Protein AF-A0AA97B2L9-F1 (afdb_monomer_lite)

Structure (mmCIF, N/CA/C/O backbone):
data_AF-A0AA97B2L9-F1
#
_entry.id   AF-A0AA97B2L9-F1
#
loop_
_atom_site.group_PDB
_atom_site.id
_atom_site.type_symbol
_atom_site.label_atom_id
_atom_site.label_alt_id
_atom_site.label_comp_id
_atom_site.label_asym_id
_atom_site.label_entity_id
_atom_site.label_seq_id
_atom_site.pdbx_PDB_ins_code
_atom_site.Cartn_x
_atom_site.Cartn_y
_atom_site.Cartn_z
_atom_site.occupancy
_atom_site.B_iso_or_equiv
_atom_site.auth_seq_id
_atom_site.auth_comp_id
_atom_site.auth_asym_id
_atom_site.auth_atom_id
_atom_site.pdbx_PDB_model_num
ATOM 1 N N . MET A 1 1 ? 62.193 -13.314 8.964 1.00 48.28 1 MET A N 1
ATOM 2 C CA . MET A 1 1 ? 60.963 -13.706 8.238 1.00 48.28 1 MET A CA 1
ATOM 3 C C . MET A 1 1 ? 60.027 -14.458 9.187 1.00 48.28 1 MET A C 1
ATOM 5 O O . MET A 1 1 ? 60.093 -15.675 9.250 1.00 48.28 1 MET A O 1
ATOM 9 N N . ARG A 1 2 ? 59.244 -13.766 10.028 1.00 54.50 2 ARG A N 1
ATOM 10 C CA . ARG A 1 2 ? 58.323 -14.432 10.984 1.00 54.50 2 ARG A CA 1
ATOM 11 C C . ARG A 1 2 ? 57.171 -13.546 11.492 1.00 54.50 2 ARG A C 1
ATOM 13 O O . ARG A 1 2 ? 56.516 -13.906 12.455 1.00 54.50 2 ARG A O 1
ATOM 20 N N . ALA A 1 3 ? 56.926 -12.406 10.839 1.00 52.53 3 ALA A N 1
ATOM 21 C CA . ALA A 1 3 ? 55.867 -11.460 11.210 1.00 52.53 3 ALA A CA 1
ATOM 22 C C . ALA A 1 3 ? 54.680 -11.443 10.222 1.00 52.53 3 ALA A C 1
ATOM 24 O O . ALA A 1 3 ? 53.660 -10.838 10.512 1.00 52.53 3 ALA A O 1
ATOM 25 N N . TYR A 1 4 ? 54.782 -12.131 9.076 1.00 54.62 4 TYR A N 1
ATOM 26 C CA . TYR A 1 4 ? 53.768 -12.079 8.009 1.00 54.62 4 TYR A CA 1
ATOM 27 C C . TYR A 1 4 ? 52.618 -13.089 8.162 1.00 54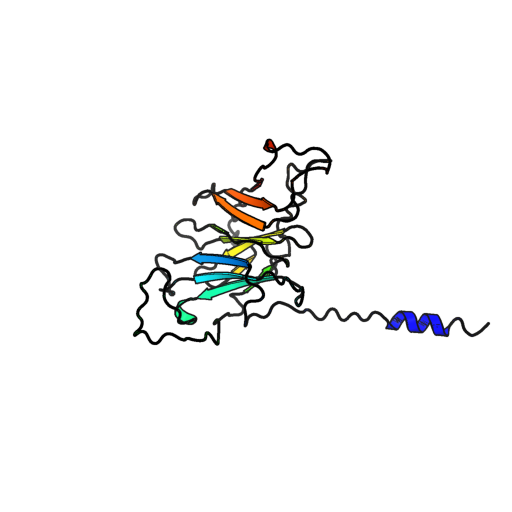.62 4 TYR A C 1
ATOM 29 O O . TYR A 1 4 ? 51.607 -12.976 7.479 1.00 54.62 4 TYR A O 1
ATOM 37 N N . LEU A 1 5 ? 52.747 -14.077 9.056 1.00 54.38 5 LEU A N 1
ATOM 38 C CA . LEU A 1 5 ? 51.714 -15.107 9.251 1.00 54.38 5 LEU A CA 1
ATOM 39 C C . LEU A 1 5 ? 50.636 -14.699 10.267 1.00 54.38 5 LEU A C 1
ATOM 41 O O . LEU A 1 5 ? 49.507 -15.167 10.171 1.00 54.38 5 LEU A O 1
ATOM 45 N N . LEU A 1 6 ? 50.943 -13.791 11.200 1.00 51.03 6 LEU A N 1
ATOM 46 C CA . LEU A 1 6 ? 49.982 -13.319 12.207 1.00 51.03 6 LEU A CA 1
ATOM 47 C C . LEU A 1 6 ? 48.991 -12.284 11.650 1.00 51.03 6 LEU A C 1
ATOM 49 O O . LEU A 1 6 ? 47.851 -12.231 12.100 1.00 51.03 6 LEU A O 1
ATOM 53 N N . THR A 1 7 ? 49.373 -11.516 10.629 1.00 56.00 7 THR A N 1
ATOM 54 C CA . THR A 1 7 ? 48.495 -10.529 9.976 1.00 56.00 7 THR A CA 1
ATOM 55 C C . THR A 1 7 ? 47.411 -11.158 9.100 1.00 56.00 7 THR A C 1
ATOM 57 O O . THR A 1 7 ? 46.350 -10.565 8.938 1.00 56.00 7 THR A O 1
ATOM 60 N N . SER A 1 8 ? 47.625 -12.372 8.583 1.00 55.53 8 SER A N 1
ATOM 61 C CA . SER A 1 8 ? 46.638 -13.047 7.722 1.00 55.53 8 SER A CA 1
ATOM 62 C C . SER A 1 8 ? 45.465 -13.647 8.512 1.00 55.53 8 SER A C 1
ATOM 64 O O . SER A 1 8 ? 44.358 -13.737 7.993 1.00 55.53 8 SER A O 1
ATOM 66 N N . ALA A 1 9 ? 45.670 -14.008 9.785 1.00 54.47 9 ALA A N 1
ATOM 67 C CA . ALA A 1 9 ? 44.616 -14.575 10.632 1.00 54.47 9 ALA A CA 1
ATOM 68 C C . ALA A 1 9 ? 43.645 -13.513 11.188 1.00 54.47 9 ALA A C 1
ATOM 70 O O . ALA A 1 9 ? 42.473 -13.805 11.404 1.00 54.47 9 ALA A O 1
ATOM 71 N N . LEU A 1 10 ? 44.101 -12.267 11.366 1.00 53.56 10 LEU A N 1
ATOM 72 C CA . LEU A 1 10 ? 43.266 -11.149 11.834 1.00 53.56 10 LEU A CA 1
ATOM 73 C C . LEU A 1 10 ? 42.310 -10.606 10.754 1.00 53.56 10 LEU A C 1
ATOM 75 O O . LEU A 1 10 ? 41.278 -10.035 11.095 1.00 53.56 10 LEU A O 1
ATOM 79 N N . LEU A 1 11 ? 42.598 -10.833 9.466 1.00 53.50 11 LEU A N 1
ATOM 80 C CA . LEU A 1 11 ? 41.711 -10.453 8.355 1.00 53.50 11 LEU A CA 1
ATOM 81 C C . LEU A 1 11 ? 40.513 -11.401 8.178 1.00 53.50 11 LEU A C 1
ATOM 83 O O . LEU A 1 11 ? 39.520 -11.015 7.573 1.00 53.50 11 LEU A O 1
ATOM 87 N N . LEU A 1 12 ? 40.568 -12.617 8.731 1.00 52.38 12 LEU A N 1
ATOM 88 C CA . LEU A 1 12 ? 39.469 -13.589 8.642 1.00 52.38 12 LEU A CA 1
ATOM 89 C C . LEU A 1 12 ? 38.396 -13.396 9.728 1.00 52.38 12 LEU A C 1
ATOM 91 O O . LEU A 1 12 ? 37.333 -14.002 9.644 1.00 52.38 12 LEU A O 1
ATOM 95 N N . VAL A 1 13 ? 38.651 -12.548 10.732 1.00 53.16 13 VAL A N 1
ATOM 96 C CA . VAL A 1 13 ? 37.725 -12.291 11.854 1.00 53.16 13 VAL A CA 1
ATOM 97 C C . VAL A 1 13 ? 37.019 -10.930 11.722 1.00 53.16 13 VAL A C 1
ATOM 99 O O . VAL A 1 13 ? 36.098 -10.641 12.478 1.00 53.16 13 VAL A O 1
ATOM 102 N N . SER A 1 14 ? 37.386 -10.086 10.746 1.00 50.59 14 SER A N 1
ATOM 103 C CA . SER A 1 14 ? 36.886 -8.700 10.686 1.00 50.59 14 SER A CA 1
ATOM 104 C C . SER A 1 14 ? 35.553 -8.489 9.958 1.00 50.59 14 SER A C 1
ATOM 106 O O . SER A 1 14 ? 35.100 -7.351 9.896 1.00 50.59 14 SER A O 1
ATOM 108 N N . CYS A 1 15 ? 34.902 -9.522 9.423 1.00 58.06 15 CYS A N 1
ATOM 109 C CA . CYS A 1 15 ? 33.620 -9.353 8.732 1.00 58.06 15 CYS A CA 1
ATOM 110 C C . CYS A 1 15 ? 32.633 -10.460 9.094 1.00 58.06 15 CYS A C 1
ATOM 112 O O . CYS A 1 15 ? 32.073 -11.108 8.218 1.00 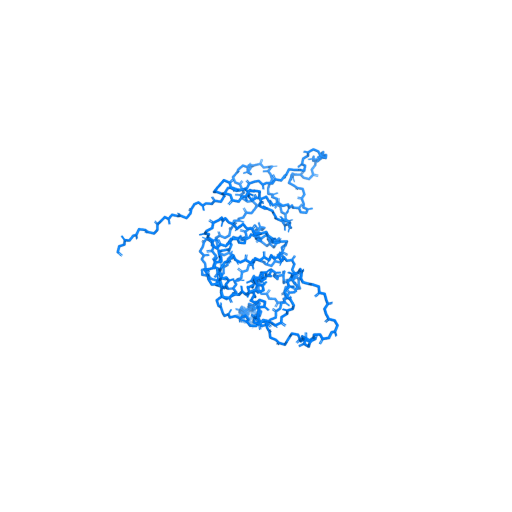58.06 15 CYS A O 1
ATOM 114 N N . ASN A 1 16 ? 32.365 -10.655 10.386 1.00 46.28 16 ASN A N 1
ATOM 115 C CA . ASN A 1 16 ? 31.036 -11.132 10.756 1.00 46.28 16 ASN A CA 1
ATOM 116 C C . ASN A 1 16 ? 30.130 -9.899 10.858 1.00 46.28 16 ASN A C 1
ATOM 118 O O . ASN A 1 16 ? 29.787 -9.446 11.949 1.00 46.28 16 ASN A O 1
ATOM 122 N N . VAL A 1 17 ? 29.831 -9.289 9.702 1.00 53.75 17 VAL A N 1
ATOM 123 C CA . VAL A 1 17 ? 28.704 -8.361 9.591 1.00 53.75 17 VAL A CA 1
ATOM 124 C C . VAL A 1 17 ? 27.488 -9.251 9.768 1.00 53.75 17 VAL A C 1
ATOM 126 O O . VAL A 1 17 ? 27.003 -9.841 8.808 1.00 53.75 17 VAL A O 1
ATOM 129 N N . GLY A 1 18 ? 27.093 -9.460 11.023 1.00 51.72 18 GLY A N 1
ATOM 130 C CA . GLY A 1 18 ? 25.876 -10.176 11.345 1.00 51.72 18 GLY A CA 1
ATOM 131 C C . GLY A 1 18 ? 24.745 -9.460 10.628 1.00 51.72 18 GLY A C 1
ATOM 132 O O . GLY A 1 18 ? 24.365 -8.357 11.010 1.00 51.72 18 GLY A O 1
ATOM 133 N N . THR A 1 19 ? 24.256 -10.065 9.552 1.00 60.28 19 THR A N 1
ATOM 134 C CA . THR A 1 19 ? 23.047 -9.663 8.839 1.00 60.28 19 THR A CA 1
ATOM 135 C C . THR A 1 19 ? 21.851 -10.064 9.696 1.00 60.28 19 THR A C 1
ATOM 137 O O . THR A 1 19 ? 21.060 -10.927 9.314 1.00 60.28 19 THR A O 1
ATOM 140 N N . GLU A 1 20 ? 21.776 -9.542 10.921 1.00 74.75 20 GLU A N 1
ATOM 141 C CA . GLU A 1 20 ? 20.581 -9.692 11.734 1.00 74.75 20 GLU A CA 1
ATOM 142 C C . GLU A 1 20 ? 19.484 -8.908 11.023 1.00 74.75 20 GLU A C 1
ATOM 144 O O . GLU A 1 20 ? 19.577 -7.688 10.883 1.00 74.75 20 GLU A O 1
ATOM 149 N N . SER A 1 21 ? 18.500 -9.630 10.485 1.00 81.44 21 SER A N 1
ATOM 150 C CA . SER A 1 21 ? 17.426 -8.988 9.742 1.00 81.44 21 SER A CA 1
ATOM 151 C C . SER A 1 21 ? 16.662 -8.052 10.667 1.00 81.44 21 SER A C 1
ATOM 153 O O . SER A 1 21 ? 16.216 -8.441 11.749 1.00 81.44 21 SER A O 1
ATOM 155 N N . LYS A 1 22 ? 16.491 -6.815 10.216 1.00 87.56 22 LYS A N 1
ATOM 156 C CA . LYS A 1 22 ? 15.801 -5.746 10.918 1.00 87.56 22 LYS A CA 1
ATOM 157 C C . LYS A 1 22 ? 14.573 -5.318 10.109 1.00 87.56 22 LYS A C 1
ATOM 159 O O . LYS A 1 22 ? 14.587 -4.250 9.491 1.00 87.56 22 LYS A O 1
ATOM 164 N N . PRO A 1 23 ? 13.503 -6.135 10.076 1.00 86.88 23 PRO A N 1
ATOM 165 C CA . PRO A 1 23 ? 12.277 -5.768 9.381 1.00 86.88 23 PRO A CA 1
ATOM 166 C C . PRO A 1 23 ? 11.602 -4.569 10.068 1.00 86.88 23 PRO A C 1
ATOM 168 O O . PRO A 1 23 ? 11.761 -4.381 11.281 1.00 86.88 23 PRO A O 1
ATOM 171 N N . PRO A 1 24 ? 10.819 -3.767 9.329 1.00 87.06 24 PRO A N 1
ATOM 172 C CA . PRO A 1 24 ? 9.983 -2.736 9.927 1.00 87.06 24 PRO A CA 1
ATOM 173 C C . PRO A 1 24 ? 9.070 -3.295 11.027 1.00 87.06 24 PRO A C 1
ATOM 175 O O . PRO A 1 24 ? 8.557 -4.411 10.914 1.00 87.06 24 PRO A O 1
ATOM 178 N N . PRO A 1 25 ? 8.838 -2.529 12.104 1.00 85.75 25 PRO A N 1
ATOM 179 C CA . PRO A 1 25 ? 8.002 -2.965 13.205 1.00 85.75 25 PRO A CA 1
ATOM 180 C C . PRO A 1 25 ? 6.539 -2.979 12.765 1.00 85.75 25 PRO A C 1
ATOM 182 O O . PRO A 1 25 ? 6.050 -2.015 12.184 1.00 85.75 25 PRO A O 1
ATOM 185 N N . SER A 1 26 ? 5.804 -4.029 13.124 1.00 79.62 26 SER A N 1
ATOM 186 C CA . SER A 1 26 ? 4.358 -4.102 12.888 1.00 79.62 26 SER A CA 1
ATOM 187 C C . SER A 1 26 ? 3.539 -3.304 13.907 1.00 79.62 26 SER A C 1
ATOM 189 O O . SER A 1 26 ? 2.325 -3.290 13.825 1.00 79.62 26 SER A O 1
ATOM 191 N N . THR A 1 27 ? 4.159 -2.653 14.894 1.00 82.25 27 THR A N 1
ATOM 192 C CA . THR A 1 27 ? 3.454 -1.954 15.985 1.00 82.25 27 THR A CA 1
ATOM 193 C C . THR A 1 27 ? 3.350 -0.444 15.792 1.00 82.25 27 THR A C 1
ATOM 195 O O . THR A 1 27 ? 2.646 0.218 16.550 1.00 82.25 27 THR A O 1
ATOM 198 N N . ARG A 1 28 ? 4.051 0.122 14.803 1.00 86.00 28 ARG A N 1
ATOM 199 C CA . ARG A 1 28 ? 4.069 1.565 14.531 1.00 86.00 28 ARG A CA 1
ATOM 200 C C . ARG A 1 28 ? 4.298 1.852 13.055 1.00 86.00 28 ARG A C 1
ATOM 202 O O . ARG A 1 28 ? 4.926 1.066 12.356 1.00 86.00 28 ARG A O 1
ATOM 209 N N . LEU A 1 29 ? 3.859 3.026 12.617 1.00 88.94 29 LEU A N 1
ATOM 210 C CA . LEU A 1 29 ? 4.127 3.538 11.275 1.00 88.94 29 LEU A CA 1
ATOM 211 C C . LEU A 1 29 ? 5.496 4.224 11.253 1.00 88.94 29 LEU A C 1
ATOM 213 O O . LEU A 1 29 ? 5.807 5.024 12.137 1.00 88.94 29 LEU A O 1
ATOM 217 N N . VAL A 1 30 ? 6.322 3.913 10.255 1.00 89.81 30 VAL A N 1
ATOM 218 C CA . VAL A 1 30 ? 7.695 4.426 10.145 1.00 89.81 30 VAL A CA 1
ATOM 219 C C . VAL A 1 30 ? 7.807 5.272 8.881 1.00 89.81 30 VAL A C 1
ATOM 221 O O . VAL A 1 30 ? 7.950 4.740 7.783 1.00 89.81 30 VAL A O 1
ATOM 224 N N . TYR A 1 31 ? 7.755 6.597 9.039 1.00 93.00 31 TYR A N 1
ATOM 225 C CA . TYR A 1 31 ? 7.738 7.559 7.926 1.00 93.00 31 TYR A CA 1
ATOM 226 C C . TYR A 1 31 ? 6.639 7.237 6.894 1.00 93.00 31 TYR A C 1
ATOM 228 O O . TYR A 1 31 ? 6.961 6.836 5.773 1.00 93.00 31 TYR A O 1
ATOM 236 N N . PRO A 1 32 ? 5.348 7.357 7.261 1.00 94.31 32 PRO A N 1
ATOM 237 C CA . PRO A 1 32 ? 4.255 7.100 6.328 1.00 94.31 32 PRO A CA 1
ATOM 238 C C . PRO A 1 32 ? 4.350 8.042 5.120 1.00 94.31 32 PRO A C 1
ATOM 240 O O . PRO A 1 32 ? 4.493 9.253 5.291 1.00 94.31 32 PRO A O 1
ATOM 243 N N . SER A 1 33 ? 4.291 7.487 3.911 1.00 94.94 33 SER A N 1
ATOM 244 C CA . SER A 1 33 ? 4.441 8.233 2.651 1.00 94.94 33 SER A CA 1
ATOM 245 C C . SER A 1 33 ? 3.310 7.995 1.655 1.00 94.94 33 SER A C 1
ATOM 247 O O . SER A 1 33 ? 2.984 8.897 0.889 1.00 94.94 33 SER A O 1
ATOM 249 N N . GLY A 1 34 ? 2.682 6.819 1.692 1.00 95.88 34 GLY A N 1
ATOM 250 C CA . GLY A 1 34 ? 1.533 6.481 0.856 1.00 95.88 34 GLY A CA 1
ATOM 251 C C . GLY A 1 34 ? 0.338 6.086 1.711 1.00 95.88 34 GLY A C 1
ATOM 252 O O . GLY A 1 34 ? 0.488 5.343 2.681 1.00 95.88 34 GLY A O 1
ATOM 253 N N . LEU A 1 35 ? -0.845 6.575 1.351 1.00 96.31 35 LEU A N 1
ATOM 254 C CA . LEU A 1 35 ? -2.099 6.296 2.045 1.00 96.31 35 LEU A CA 1
ATOM 255 C C . LEU A 1 35 ? -3.167 5.910 1.026 1.00 96.31 35 LEU A C 1
ATOM 257 O O . LEU A 1 35 ? -3.308 6.578 0.004 1.00 96.31 35 LEU A O 1
ATOM 261 N N . ALA A 1 36 ? -3.950 4.879 1.325 1.00 95.88 36 ALA A N 1
ATOM 262 C CA . ALA A 1 36 ? -5.156 4.562 0.573 1.00 95.88 36 ALA A CA 1
ATOM 263 C C . ALA A 1 36 ? -6.290 4.183 1.521 1.00 95.88 36 ALA A C 1
ATOM 265 O O . ALA A 1 36 ? -6.099 3.413 2.460 1.00 95.88 36 ALA A O 1
ATOM 266 N N . PHE A 1 37 ? -7.477 4.718 1.257 1.00 94.25 37 PHE A N 1
ATOM 267 C CA . PHE A 1 37 ? -8.682 4.426 2.019 1.00 94.25 37 PHE A CA 1
ATOM 268 C C . PHE A 1 37 ? -9.615 3.531 1.205 1.00 94.25 37 PHE A C 1
ATOM 270 O O . PHE A 1 37 ? -9.833 3.775 0.016 1.00 94.25 37 PHE A O 1
ATOM 277 N N . TRP A 1 38 ? -10.189 2.521 1.852 1.00 92.88 38 TRP A N 1
ATOM 278 C CA . TRP A 1 38 ? -11.197 1.658 1.251 1.00 92.88 38 TRP A CA 1
ATOM 279 C C . TRP A 1 38 ? -12.307 1.353 2.239 1.00 92.88 38 TRP A C 1
ATOM 281 O O . TRP A 1 38 ? -12.056 0.901 3.352 1.00 92.88 38 TRP A O 1
ATOM 291 N N . ARG A 1 39 ? -13.551 1.542 1.809 1.00 90.94 39 ARG A N 1
ATOM 292 C CA . ARG A 1 39 ? -14.729 1.125 2.562 1.00 90.94 39 ARG A CA 1
ATOM 293 C C . ARG A 1 39 ? -15.524 0.153 1.696 1.00 90.94 39 ARG A C 1
ATOM 295 O O . ARG A 1 39 ? -16.074 0.599 0.687 1.00 90.94 39 ARG A O 1
ATOM 302 N N . PRO A 1 40 ? -15.567 -1.148 2.030 1.00 86.62 40 PRO A N 1
ATOM 303 C CA . PRO A 1 40 ? -16.431 -2.071 1.310 1.00 86.62 40 PRO A CA 1
ATOM 304 C C . PRO A 1 40 ? -17.903 -1.709 1.543 1.00 86.62 40 PRO A C 1
ATOM 306 O O . PRO A 1 40 ? -18.271 -1.237 2.616 1.00 86.62 40 PRO A O 1
ATOM 309 N N . GLU A 1 41 ? -18.756 -1.956 0.547 1.00 82.31 41 GLU A N 1
ATOM 310 C CA . GLU A 1 41 ? -20.210 -1.744 0.672 1.00 82.31 41 GLU A CA 1
ATOM 311 C C . GLU A 1 41 ? -20.843 -2.663 1.729 1.00 82.31 41 GLU A C 1
ATOM 313 O O . GLU A 1 41 ? -21.833 -2.305 2.362 1.00 82.31 41 GLU A O 1
ATOM 318 N N . ALA A 1 42 ? -20.256 -3.845 1.927 1.00 78.69 42 ALA A N 1
ATOM 319 C CA . ALA A 1 42 ? -20.619 -4.796 2.963 1.00 78.69 42 ALA A CA 1
ATOM 320 C C . ALA A 1 42 ? -19.346 -5.429 3.534 1.00 78.69 42 ALA A C 1
ATOM 322 O O . ALA A 1 42 ? -18.477 -5.871 2.784 1.00 78.69 42 ALA A O 1
ATOM 323 N N . GLY A 1 43 ? -19.235 -5.484 4.857 1.00 78.25 43 GLY A N 1
ATOM 324 C CA . GLY A 1 43 ? -18.059 -6.016 5.534 1.00 78.25 43 GLY A CA 1
ATOM 325 C C . GLY A 1 43 ? -18.127 -5.806 7.045 1.00 78.25 43 GLY A C 1
ATOM 326 O O . GLY A 1 43 ? -19.072 -5.185 7.533 1.00 78.25 43 GLY A O 1
ATOM 327 N N . PRO A 1 44 ? -17.152 -6.351 7.790 1.00 82.44 44 PRO A N 1
ATOM 328 C CA . PRO A 1 44 ? -17.128 -6.239 9.244 1.00 82.44 44 PRO A CA 1
ATOM 329 C C . PRO A 1 44 ? -16.724 -4.839 9.731 1.00 82.44 44 PRO A C 1
ATOM 331 O O . PRO A 1 44 ? -17.165 -4.449 10.805 1.00 82.44 44 PRO A O 1
ATOM 334 N N . SER A 1 45 ? -15.931 -4.092 8.952 1.00 88.44 45 SER A N 1
ATOM 335 C CA . SER A 1 45 ? -15.527 -2.721 9.285 1.00 88.44 45 SER A CA 1
ATOM 336 C C . SER A 1 45 ? -16.534 -1.697 8.761 1.00 88.44 45 SER A C 1
ATOM 338 O O . SER A 1 45 ? -16.817 -1.633 7.561 1.00 88.44 45 SER A O 1
ATOM 340 N N . THR A 1 46 ? -17.052 -0.873 9.665 1.00 86.94 46 THR A N 1
ATOM 341 C CA . THR A 1 46 ? -18.020 0.198 9.405 1.00 86.94 46 THR A CA 1
ATOM 342 C C . THR A 1 46 ? -17.338 1.513 9.024 1.00 86.94 46 THR A C 1
ATOM 344 O O . THR A 1 46 ? -17.796 2.209 8.111 1.00 86.94 46 THR A O 1
ATOM 347 N N . ASN A 1 47 ? -16.193 1.831 9.630 1.00 88.75 47 ASN A N 1
ATOM 348 C CA . ASN A 1 47 ? -15.416 3.026 9.299 1.00 88.75 47 ASN A CA 1
ATOM 349 C C . ASN A 1 47 ? -14.515 2.821 8.078 1.00 88.75 47 ASN A C 1
ATOM 351 O O . ASN A 1 47 ? -14.160 3.808 7.419 1.00 88.75 47 ASN A O 1
ATOM 355 N N . GLY A 1 48 ? -14.255 1.565 7.709 1.00 92.12 48 GLY A N 1
ATOM 356 C CA . GLY A 1 48 ? -13.431 1.158 6.579 1.00 92.12 48 GLY A CA 1
ATOM 357 C C . GLY A 1 48 ? -11.981 0.897 6.980 1.00 92.12 48 GLY A C 1
ATOM 358 O O . GLY A 1 48 ? -11.603 0.932 8.150 1.00 92.12 48 GLY A O 1
ATOM 359 N N . TYR A 1 49 ? -11.156 0.661 5.969 1.00 94.44 49 TYR A N 1
ATOM 360 C CA . TYR A 1 49 ? -9.757 0.302 6.117 1.00 94.44 49 TYR A CA 1
ATOM 361 C C . TYR A 1 49 ? -8.846 1.418 5.619 1.00 94.44 49 TYR A C 1
ATOM 363 O O . TYR A 1 49 ? -9.128 2.082 4.615 1.00 94.44 49 TYR A O 1
ATOM 371 N N . LEU A 1 50 ? -7.723 1.593 6.310 1.00 94.88 50 LEU A N 1
ATOM 372 C CA . LEU A 1 50 ? -6.637 2.469 5.892 1.00 94.88 50 LEU A CA 1
ATOM 373 C C . LEU A 1 50 ? -5.389 1.636 5.616 1.00 94.88 50 LEU A C 1
ATOM 375 O O . LEU A 1 50 ? -4.896 0.917 6.484 1.00 94.88 50 LEU A O 1
ATOM 379 N N . TYR A 1 51 ? -4.858 1.774 4.409 1.00 97.00 51 TYR A N 1
ATOM 380 C CA . TYR A 1 51 ? -3.593 1.182 4.006 1.00 97.00 51 TYR A CA 1
ATOM 381 C C . TYR A 1 51 ? -2.502 2.236 4.054 1.00 97.00 51 TYR A C 1
ATOM 383 O O . TYR A 1 51 ? -2.675 3.336 3.525 1.00 97.00 51 TYR A O 1
ATOM 391 N N . VAL A 1 52 ? -1.379 1.901 4.680 1.00 96.88 52 VAL A N 1
ATOM 392 C CA . VAL A 1 52 ? -0.275 2.838 4.895 1.00 96.88 52 VAL A CA 1
ATOM 393 C C . VAL A 1 52 ? 1.025 2.232 4.395 1.00 96.88 52 VAL A C 1
ATOM 395 O O . VAL A 1 52 ? 1.461 1.199 4.901 1.00 96.88 52 VAL A O 1
ATOM 398 N N . ALA A 1 53 ? 1.664 2.896 3.435 1.00 97.25 53 ALA A N 1
ATOM 399 C CA . ALA A 1 53 ? 3.034 2.618 3.029 1.00 97.25 53 ALA A CA 1
ATOM 400 C C . ALA A 1 53 ? 4.005 3.421 3.900 1.00 97.25 53 ALA A C 1
ATOM 402 O O . ALA A 1 53 ? 3.863 4.633 4.063 1.00 97.25 53 ALA A O 1
ATOM 403 N N . SER A 1 54 ? 4.998 2.732 4.446 1.00 95.25 54 SER A N 1
ATOM 404 C CA . SER A 1 54 ? 6.083 3.281 5.253 1.00 95.25 54 SER A CA 1
ATOM 405 C C . SER A 1 54 ? 7.355 3.361 4.419 1.00 95.25 54 SER A C 1
ATOM 407 O O . SER A 1 54 ? 7.823 2.353 3.882 1.00 95.25 54 SER A O 1
ATOM 409 N N . ALA A 1 55 ? 7.937 4.556 4.335 1.00 92.50 55 ALA A N 1
ATOM 410 C CA . ALA A 1 55 ? 9.084 4.817 3.480 1.00 92.50 55 ALA A CA 1
ATOM 411 C C . ALA A 1 55 ? 10.401 4.268 4.031 1.00 92.50 55 ALA A C 1
ATOM 413 O O . ALA A 1 55 ? 11.306 4.048 3.238 1.00 92.50 55 ALA A O 1
ATOM 414 N N . ASN A 1 56 ? 10.562 4.086 5.349 1.00 93.06 56 ASN A N 1
ATOM 415 C CA . ASN A 1 56 ? 11.872 3.745 5.935 1.00 93.06 56 ASN A CA 1
ATOM 416 C C . ASN A 1 56 ? 12.992 4.703 5.443 1.00 93.06 56 ASN A C 1
ATOM 418 O O . ASN A 1 56 ? 14.045 4.284 4.961 1.00 93.06 56 ASN A O 1
ATOM 422 N N . PHE A 1 57 ? 12.722 6.017 5.481 1.00 88.38 57 PHE A N 1
ATOM 423 C CA . PHE A 1 57 ? 13.587 7.043 4.879 1.00 88.38 57 PHE A CA 1
ATOM 424 C C . PHE A 1 57 ? 14.972 7.137 5.538 1.00 88.38 57 PHE A C 1
ATOM 426 O O . PHE A 1 57 ? 15.963 7.417 4.870 1.00 88.38 57 PHE A O 1
ATOM 433 N N . ASP A 1 58 ? 15.050 6.880 6.840 1.00 89.00 58 ASP A N 1
ATOM 434 C CA . ASP A 1 58 ? 16.293 6.875 7.612 1.00 89.00 58 ASP A CA 1
ATOM 435 C C . ASP A 1 58 ? 17.101 5.574 7.459 1.00 89.00 58 ASP A C 1
ATOM 437 O O . ASP A 1 58 ? 18.182 5.459 8.037 1.00 89.00 58 ASP A O 1
ATOM 441 N N . LYS A 1 59 ? 16.587 4.597 6.690 1.00 88.00 59 LYS A N 1
ATOM 442 C CA . LYS A 1 59 ? 17.147 3.246 6.539 1.00 88.00 59 LYS A CA 1
ATOM 443 C C . LYS A 1 59 ? 17.458 2.582 7.884 1.00 88.00 59 LYS A C 1
ATOM 445 O O . LYS A 1 59 ? 18.385 1.778 7.992 1.00 88.00 59 LYS A O 1
ATOM 450 N N . CYS A 1 60 ? 16.677 2.889 8.921 1.00 89.19 60 CYS A N 1
ATOM 451 C CA . CYS A 1 60 ? 16.808 2.192 10.193 1.00 89.19 60 CYS A CA 1
ATOM 452 C C . CYS A 1 60 ? 16.426 0.714 10.070 1.00 89.19 60 CYS A C 1
ATOM 454 O O . CYS A 1 60 ? 16.866 -0.061 10.915 1.00 89.19 60 CYS A O 1
ATOM 456 N N . TYR A 1 61 ? 15.631 0.329 9.072 1.00 91.38 61 TYR A N 1
ATOM 457 C CA . TYR A 1 61 ? 15.204 -1.047 8.801 1.00 91.38 61 TYR A CA 1
ATOM 458 C C . TYR A 1 61 ? 15.704 -1.531 7.436 1.00 91.38 61 TYR A C 1
ATOM 460 O O . TYR A 1 61 ? 16.122 -0.732 6.596 1.00 91.38 61 TYR A O 1
ATOM 468 N N . ASP A 1 62 ? 15.608 -2.835 7.191 1.00 91.12 62 ASP A N 1
ATOM 469 C CA . ASP A 1 62 ? 16.054 -3.460 5.937 1.00 91.12 62 ASP A CA 1
ATOM 470 C C . ASP A 1 62 ? 15.144 -3.138 4.737 1.00 91.12 62 ASP A C 1
ATOM 472 O O . ASP A 1 62 ? 15.533 -3.311 3.581 1.00 91.12 62 ASP A O 1
ATOM 476 N N . SER A 1 63 ? 13.906 -2.723 5.000 1.00 92.88 63 SER A N 1
ATOM 477 C CA . SER A 1 63 ? 12.844 -2.576 4.003 1.00 92.88 63 SER A CA 1
ATOM 478 C C . SER A 1 63 ? 11.848 -1.488 4.403 1.00 92.88 63 SER A C 1
ATOM 480 O O . SER A 1 63 ? 11.850 -1.010 5.536 1.00 92.88 63 SER A O 1
ATOM 482 N N . GLY A 1 64 ? 11.010 -1.061 3.461 1.00 94.75 64 GLY A N 1
ATOM 483 C CA . GLY A 1 64 ? 9.757 -0.377 3.770 1.00 94.75 64 GLY A CA 1
ATOM 484 C C . GLY A 1 64 ? 8.661 -1.393 4.102 1.00 94.75 64 GLY A C 1
ATOM 485 O O . GLY A 1 64 ? 8.868 -2.609 4.038 1.00 94.75 64 GLY A O 1
ATOM 486 N N . SER A 1 65 ? 7.465 -0.913 4.422 1.00 95.44 65 SER A N 1
ATOM 487 C CA . SER A 1 65 ? 6.321 -1.796 4.668 1.00 95.44 65 SER A CA 1
ATOM 488 C C . SER A 1 65 ? 5.014 -1.213 4.162 1.00 95.44 65 SER A C 1
ATOM 490 O O . SER A 1 65 ? 4.886 -0.002 3.995 1.00 95.44 65 SER A O 1
ATOM 492 N N . VAL A 1 66 ? 4.036 -2.085 3.935 1.00 96.50 66 VAL A N 1
ATOM 493 C CA . VAL A 1 66 ? 2.630 -1.705 3.807 1.00 96.50 66 VAL A CA 1
ATOM 494 C C . VAL A 1 66 ? 1.853 -2.388 4.915 1.00 96.50 66 VAL A C 1
ATOM 496 O O . VAL A 1 66 ? 2.003 -3.595 5.127 1.00 96.50 66 VAL A O 1
ATOM 499 N N . VAL A 1 67 ? 1.034 -1.609 5.614 1.00 96.12 67 VAL A N 1
ATOM 500 C CA . VAL A 1 67 ? 0.155 -2.101 6.674 1.00 96.12 67 VAL A CA 1
ATOM 501 C C . VAL A 1 67 ? -1.301 -1.802 6.372 1.00 96.12 67 VAL A C 1
ATOM 503 O O . VAL A 1 67 ? -1.610 -0.763 5.791 1.00 96.12 67 VAL A O 1
ATOM 506 N N . ALA A 1 68 ? -2.181 -2.710 6.780 1.00 95.75 68 ALA A N 1
ATOM 507 C CA . ALA A 1 68 ? -3.627 -2.536 6.748 1.00 95.75 68 ALA A CA 1
ATOM 508 C C . ALA A 1 68 ? -4.154 -2.287 8.164 1.00 95.75 68 ALA A C 1
ATOM 510 O O . ALA A 1 68 ? -3.817 -3.023 9.094 1.00 95.75 68 ALA A O 1
ATOM 511 N N . LEU A 1 69 ? -4.981 -1.259 8.311 1.00 94.25 69 LEU A N 1
ATOM 512 C CA . LEU A 1 69 ? -5.603 -0.850 9.565 1.00 94.25 69 LEU A CA 1
ATOM 513 C C . LEU A 1 69 ? -7.119 -0.916 9.416 1.00 94.25 69 LEU A C 1
ATOM 515 O O . LEU A 1 69 ? -7.656 -0.381 8.449 1.00 94.25 69 LEU A O 1
ATOM 519 N N . ASP A 1 70 ? -7.799 -1.520 10.386 1.00 93.38 70 ASP A N 1
ATOM 520 C CA . ASP A 1 70 ? -9.250 -1.402 10.532 1.00 93.38 70 ASP A CA 1
ATOM 521 C C . ASP A 1 70 ? -9.556 -0.191 11.415 1.00 93.38 70 ASP A C 1
ATOM 523 O O . ASP A 1 70 ? -9.180 -0.156 12.588 1.00 93.38 70 ASP A O 1
ATOM 527 N N . LEU A 1 71 ? -10.220 0.817 10.853 1.00 91.31 71 LEU A N 1
ATOM 528 C CA . LEU A 1 71 ? -10.482 2.072 11.554 1.00 91.31 71 LEU A CA 1
ATOM 529 C C . LEU A 1 71 ? -11.473 1.909 12.714 1.00 91.31 71 LEU A C 1
ATOM 531 O O . LEU A 1 71 ? -11.428 2.711 13.649 1.00 91.31 71 LEU A O 1
ATOM 535 N N . ASP A 1 72 ? -12.299 0.857 12.706 1.00 89.44 72 ASP A N 1
ATOM 536 C CA . ASP A 1 72 ? -13.146 0.500 13.850 1.00 89.44 72 ASP A CA 1
ATOM 537 C C . ASP A 1 72 ? -12.292 0.014 15.023 1.00 89.44 72 ASP A C 1
ATOM 539 O O . ASP A 1 72 ? -12.495 0.431 16.162 1.00 89.44 72 ASP A O 1
ATOM 543 N N . ALA A 1 73 ? -11.290 -0.824 14.743 1.00 89.62 73 ALA A N 1
ATOM 544 C CA . ALA A 1 73 ? -10.389 -1.367 15.756 1.00 89.62 73 ALA A CA 1
ATOM 545 C C . ALA A 1 73 ? -9.426 -0.312 16.324 1.00 89.62 73 ALA A C 1
ATOM 547 O O . ALA A 1 73 ? -9.043 -0.395 17.491 1.00 89.62 73 ALA A O 1
ATOM 548 N N . VAL A 1 74 ? -9.044 0.685 15.518 1.00 88.94 74 VAL A N 1
ATOM 549 C CA . VAL A 1 74 ? -8.258 1.840 15.988 1.00 88.94 74 VAL A CA 1
ATOM 550 C C . VAL A 1 74 ? -9.122 2.781 16.846 1.00 88.94 74 VAL A C 1
ATOM 552 O O . VAL A 1 74 ? -8.594 3.482 17.708 1.00 88.94 74 VAL A O 1
ATOM 555 N N . GLY A 1 75 ? -10.446 2.781 16.653 1.00 85.69 75 GLY A N 1
ATOM 556 C CA . GLY A 1 75 ? -11.381 3.608 17.419 1.00 85.69 75 GLY A CA 1
ATOM 557 C C . GLY A 1 75 ? -11.338 5.086 17.034 1.00 85.69 75 GLY A C 1
ATOM 558 O O . GLY A 1 75 ? -11.545 5.951 17.883 1.00 85.69 75 GLY A O 1
ATOM 559 N N . VAL A 1 76 ? -11.024 5.388 15.770 1.00 82.50 76 VAL A N 1
ATOM 560 C CA . VAL A 1 76 ? -10.998 6.763 15.248 1.00 82.50 76 VAL A CA 1
ATOM 561 C C . VAL A 1 76 ? -12.333 7.152 14.629 1.00 82.50 76 VAL A C 1
ATOM 563 O O . VAL A 1 76 ? -13.125 6.303 14.223 1.00 82.50 76 VAL A O 1
ATOM 566 N N . ARG A 1 77 ? -12.555 8.466 14.513 1.00 82.25 77 ARG A N 1
ATOM 567 C CA . ARG A 1 77 ? -13.714 9.024 13.813 1.00 82.25 77 ARG A CA 1
ATOM 568 C C . ARG A 1 77 ? -13.772 8.485 12.371 1.00 82.25 77 ARG A C 1
ATOM 570 O O . ARG A 1 77 ? -12.749 8.531 11.679 1.00 82.25 77 ARG A O 1
ATOM 577 N N . PRO A 1 78 ? -14.946 8.054 11.880 1.00 80.75 78 PRO A N 1
ATOM 578 C CA . PRO A 1 78 ? -15.111 7.716 10.475 1.00 80.75 78 PRO A CA 1
ATOM 579 C C . PRO A 1 78 ? -14.743 8.888 9.554 1.00 80.75 78 PRO A C 1
ATOM 581 O O . PRO A 1 78 ? -15.087 10.046 9.797 1.00 80.75 78 PRO A O 1
ATOM 584 N N . PHE A 1 79 ? -14.079 8.596 8.434 1.00 78.94 79 PHE A N 1
ATOM 585 C CA . PHE A 1 79 ? -13.805 9.622 7.429 1.00 78.94 79 PHE A CA 1
ATOM 586 C C . PHE A 1 79 ? -15.104 10.210 6.865 1.00 78.94 79 PHE A C 1
ATOM 588 O O . PHE A 1 79 ? -15.989 9.465 6.430 1.00 78.94 79 PHE A O 1
ATOM 595 N N . GLY A 1 80 ? -15.169 11.544 6.827 1.00 76.94 80 GLY A N 1
ATOM 596 C CA . GLY A 1 80 ? -16.271 12.310 6.240 1.00 76.94 80 GLY A CA 1
ATOM 597 C C . GLY A 1 80 ? -17.417 12.644 7.195 1.00 76.94 80 GLY A C 1
ATOM 598 O O . GLY A 1 80 ? -18.358 13.303 6.767 1.00 76.94 80 GLY A O 1
ATOM 599 N N . THR A 1 81 ? -17.361 12.224 8.461 1.00 81.38 81 THR A N 1
ATOM 600 C CA . THR A 1 81 ? -18.343 12.658 9.467 1.00 81.38 81 THR A CA 1
ATOM 601 C C . THR A 1 81 ? -17.947 13.987 10.092 1.00 81.38 81 THR A C 1
ATOM 603 O O . THR A 1 81 ? -16.759 14.228 10.322 1.00 81.38 81 THR A O 1
ATOM 606 N N . ASP A 1 82 ? -18.945 14.803 10.428 1.00 83.38 82 ASP A N 1
ATOM 607 C CA . ASP A 1 82 ? -18.747 16.070 11.126 1.00 83.38 82 ASP A CA 1
ATOM 608 C C . ASP A 1 82 ? -18.017 15.875 12.459 1.00 83.38 82 ASP A C 1
ATOM 610 O O . ASP A 1 82 ? -18.099 14.823 13.097 1.00 83.38 82 ASP A O 1
ATOM 614 N N . PHE A 1 83 ? -17.280 16.905 12.870 1.00 81.94 83 PHE A N 1
ATOM 615 C CA . PHE A 1 83 ? -16.613 16.935 14.164 1.00 81.94 83 PHE A CA 1
ATOM 616 C C . PHE A 1 83 ? -17.626 17.251 15.269 1.00 81.94 83 PHE A C 1
ATOM 618 O O . PHE A 1 83 ? -18.225 18.327 15.258 1.00 81.94 83 PHE A O 1
ATOM 625 N N . ASP A 1 84 ? -17.773 16.345 16.237 1.00 82.31 84 ASP A N 1
ATOM 626 C CA . ASP A 1 84 ? -18.526 16.587 17.469 1.00 82.31 84 ASP A CA 1
ATOM 627 C C . ASP A 1 84 ? -17.550 16.857 18.632 1.00 82.31 84 ASP A C 1
ATOM 629 O O . ASP A 1 84 ? -16.840 15.941 19.060 1.00 82.31 84 ASP A O 1
ATOM 633 N N . PRO A 1 85 ? -17.503 18.093 19.170 1.00 78.31 85 PRO A N 1
ATOM 634 C CA . PRO A 1 85 ? -16.667 18.436 20.319 1.00 78.31 85 PRO A CA 1
ATOM 635 C C . PRO A 1 85 ? -17.017 17.672 21.607 1.00 78.31 85 PRO A C 1
ATOM 637 O O . PRO A 1 85 ? -16.221 17.688 22.545 1.00 78.31 85 PRO A O 1
ATOM 640 N N . GLY A 1 86 ? -18.208 17.068 21.691 1.00 81.69 86 GLY A N 1
ATOM 641 C CA . GLY A 1 86 ? -18.668 16.283 22.839 1.00 81.69 86 GLY A CA 1
ATOM 642 C C . GLY A 1 86 ? -18.290 14.801 22.785 1.00 81.69 86 GLY A C 1
ATOM 643 O O . GLY A 1 86 ? -18.525 14.078 23.755 1.00 81.69 86 GLY A O 1
ATOM 644 N N . GLU A 1 87 ? -17.715 14.333 21.678 1.00 79.81 87 GLU A N 1
ATOM 645 C CA . GLU A 1 87 ? -17.399 12.922 21.484 1.00 79.81 87 GLU A CA 1
ATOM 646 C C . GLU A 1 87 ? -16.106 12.530 22.208 1.00 79.81 87 GLU A C 1
ATOM 648 O O . GLU A 1 87 ? -15.044 13.123 22.019 1.00 79.81 87 GLU A O 1
ATOM 653 N N . SER A 1 88 ? -16.186 11.485 23.032 1.00 75.44 88 SER A N 1
ATOM 654 C CA . SER A 1 88 ? -15.040 10.937 23.761 1.00 75.44 88 SER A CA 1
ATOM 655 C C . SER A 1 88 ? -14.286 9.912 22.908 1.00 75.44 88 SER A C 1
ATOM 657 O O . SER A 1 88 ? -14.303 8.716 23.205 1.00 75.44 88 SER A O 1
ATOM 659 N N . LEU A 1 89 ? -13.623 10.376 21.849 1.00 74.69 89 LEU A N 1
ATOM 660 C CA . LEU A 1 89 ? -12.690 9.555 21.072 1.00 74.69 89 LEU A CA 1
ATOM 661 C C . LEU A 1 89 ? -11.291 9.552 21.713 1.00 74.69 89 LEU A C 1
ATOM 663 O O . LEU A 1 89 ? -10.945 10.486 22.442 1.00 74.69 89 LEU A O 1
ATOM 667 N N . PRO A 1 90 ? -10.463 8.521 21.461 1.00 70.38 90 PRO A N 1
ATOM 668 C CA . PRO A 1 90 ? -9.090 8.503 21.939 1.00 70.38 90 PRO A CA 1
ATOM 669 C C . PRO A 1 90 ? -8.320 9.710 21.387 1.00 70.38 90 PRO A C 1
ATOM 671 O O . PRO A 1 90 ? -8.182 9.864 20.176 1.00 70.38 90 PRO A O 1
ATOM 674 N N . ASN A 1 91 ? -7.787 10.549 22.279 1.00 69.88 91 ASN A N 1
ATOM 675 C CA . ASN A 1 91 ? -6.852 11.612 21.891 1.00 69.88 91 ASN A CA 1
ATOM 676 C C . ASN A 1 91 ? -5.492 11.036 21.461 1.00 69.88 91 ASN A C 1
ATOM 678 O O . ASN A 1 91 ? -4.795 11.648 20.659 1.00 69.88 91 ASN A O 1
ATOM 682 N N . ASP A 1 92 ? -5.156 9.846 21.972 1.00 79.38 92 ASP A N 1
ATOM 683 C CA . ASP A 1 92 ? -3.932 9.114 21.671 1.00 79.38 92 ASP A CA 1
ATOM 684 C C . ASP A 1 92 ? -4.261 7.700 21.178 1.00 79.38 92 ASP A C 1
ATOM 686 O O . ASP A 1 92 ? -4.956 6.929 21.847 1.00 79.38 92 ASP A O 1
ATOM 690 N N . VAL A 1 93 ? -3.701 7.330 20.027 1.00 81.25 93 VAL A N 1
ATOM 691 C CA . VAL A 1 93 ? -3.765 5.963 19.497 1.00 81.25 93 VAL A CA 1
ATOM 692 C C . VAL A 1 93 ? -2.556 5.186 20.012 1.00 81.25 93 VAL A C 1
ATOM 694 O O . VAL A 1 93 ? -1.435 5.360 19.537 1.00 81.25 93 VAL A O 1
ATOM 697 N N . THR A 1 94 ? -2.777 4.327 21.005 1.00 82.06 94 THR A N 1
ATOM 698 C CA . THR A 1 94 ? -1.708 3.545 21.657 1.00 82.06 94 THR A CA 1
ATOM 699 C C . THR A 1 94 ? -1.448 2.195 20.990 1.00 82.06 94 THR A C 1
ATOM 701 O O . THR A 1 94 ? -0.388 1.602 21.187 1.00 82.06 94 THR A O 1
ATOM 704 N N . SER A 1 95 ? -2.394 1.711 20.183 1.00 85.69 95 SER A N 1
ATOM 705 C CA . SER A 1 95 ? -2.280 0.478 19.410 1.00 85.69 95 SER A CA 1
ATOM 706 C C . SER A 1 95 ? -2.957 0.646 18.058 1.00 85.69 95 SER A C 1
ATOM 708 O O . SER A 1 95 ? -4.052 1.189 17.966 1.00 85.69 95 SER A O 1
ATOM 710 N N . LEU A 1 96 ? -2.303 0.145 17.014 1.00 86.50 96 LEU A N 1
ATOM 711 C CA . LEU A 1 96 ? -2.821 0.154 15.646 1.00 86.50 96 LEU A CA 1
ATOM 712 C C . LEU A 1 96 ? -3.587 -1.129 15.291 1.00 86.50 96 LEU A C 1
ATOM 714 O O . LEU A 1 96 ? -4.100 -1.241 14.184 1.00 86.50 96 LEU A O 1
ATOM 718 N N . GLY A 1 97 ? -3.619 -2.124 16.188 1.00 82.94 97 GLY A N 1
ATOM 719 C CA . GLY A 1 97 ? -4.302 -3.398 15.933 1.00 82.94 97 GLY A CA 1
ATOM 720 C C . GLY A 1 97 ? -3.723 -4.215 14.768 1.00 82.94 97 GLY A C 1
ATOM 721 O O . GLY A 1 97 ? -4.389 -5.112 14.261 1.00 82.94 97 GLY A O 1
ATOM 722 N N . ILE A 1 98 ? -2.493 -3.923 14.330 1.00 84.69 98 ILE A N 1
ATOM 723 C CA . ILE A 1 98 ? -1.861 -4.584 13.181 1.00 84.69 98 ILE A CA 1
ATOM 724 C C . ILE A 1 98 ? -1.532 -6.038 13.543 1.00 84.69 98 ILE A C 1
ATOM 726 O O . ILE A 1 98 ? -0.656 -6.3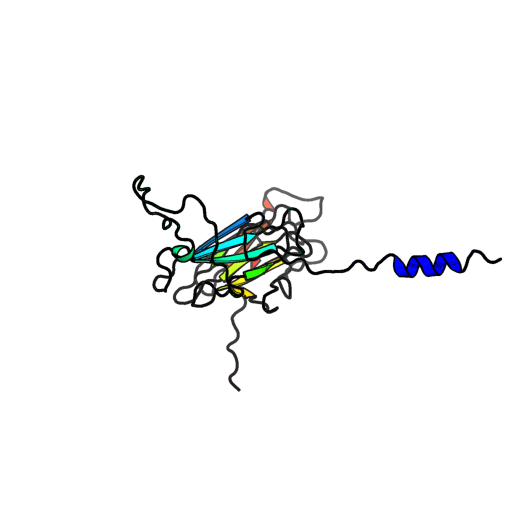16 14.367 1.00 84.69 98 ILE A O 1
ATOM 730 N N . GLY A 1 99 ? -2.217 -6.976 12.892 1.00 83.62 99 GLY A N 1
ATOM 731 C CA . GLY A 1 99 ? -1.887 -8.396 12.949 1.00 83.62 99 GLY A CA 1
ATOM 732 C C . GLY A 1 99 ? -0.744 -8.763 12.000 1.00 83.62 99 GLY A C 1
ATOM 733 O O . GLY A 1 99 ? -0.442 -8.043 11.050 1.00 83.62 99 GLY A O 1
ATOM 734 N N . ALA A 1 100 ? -0.141 -9.940 12.193 1.00 83.75 100 ALA A N 1
ATOM 735 C CA . ALA A 1 100 ? 0.910 -10.447 11.299 1.00 83.75 100 ALA A CA 1
ATOM 736 C C . ALA A 1 100 ? 0.446 -10.585 9.833 1.00 83.75 100 ALA A C 1
ATOM 738 O O . ALA A 1 100 ? 1.248 -10.474 8.910 1.00 83.75 100 ALA A O 1
ATOM 739 N N . GLN A 1 101 ? -0.856 -10.811 9.613 1.00 88.62 101 GLN A N 1
ATOM 740 C CA . GLN A 1 101 ? -1.448 -10.902 8.276 1.00 88.62 101 GLN A CA 1
ATOM 741 C C . GLN A 1 101 ? -1.713 -9.524 7.640 1.00 88.62 101 GLN A C 1
ATOM 743 O O . GLN A 1 101 ? -1.917 -9.441 6.428 1.00 88.62 101 GLN A O 1
ATOM 748 N N . SER A 1 102 ? -1.660 -8.446 8.423 1.00 93.75 102 SER A N 1
ATOM 749 C CA . SER A 1 102 ? -1.950 -7.070 8.003 1.00 93.75 102 SER A CA 1
ATOM 750 C C . SER A 1 102 ? -0.703 -6.295 7.598 1.00 93.75 102 SER A C 1
ATOM 752 O O . SER A 1 102 ? -0.681 -5.069 7.660 1.00 93.75 102 SER A O 1
ATOM 754 N N . TYR A 1 103 ? 0.353 -7.017 7.225 1.00 93.44 103 TYR A N 1
ATOM 755 C CA . TYR A 1 103 ? 1.688 -6.482 7.008 1.00 93.44 103 TYR A CA 1
ATOM 756 C C . TYR A 1 103 ? 2.374 -7.187 5.832 1.00 93.44 103 TYR A C 1
ATOM 758 O O . TYR A 1 103 ? 2.334 -8.419 5.726 1.00 93.44 103 TYR A O 1
ATOM 766 N N . VAL A 1 104 ? 3.038 -6.413 4.974 1.00 95.00 104 VAL A N 1
ATOM 767 C CA . VAL A 1 104 ? 3.993 -6.901 3.965 1.00 95.00 104 VAL A CA 1
ATOM 768 C C . VAL A 1 104 ? 5.198 -5.969 3.871 1.00 95.00 104 VAL A C 1
ATOM 770 O O . VAL A 1 104 ? 5.091 -4.769 4.129 1.00 95.00 104 VAL A O 1
ATOM 773 N N . GLN A 1 105 ? 6.347 -6.515 3.486 1.00 94.81 105 GLN A N 1
ATOM 774 C CA . GLN A 1 105 ? 7.560 -5.751 3.214 1.00 94.81 105 GLN A CA 1
ATOM 775 C C . GLN A 1 105 ? 7.573 -5.281 1.763 1.00 94.81 105 GLN A C 1
ATOM 777 O O . GLN A 1 105 ? 7.233 -6.030 0.847 1.00 94.81 105 GLN A O 1
ATOM 782 N N . ILE A 1 106 ? 8.012 -4.047 1.566 1.00 95.44 106 ILE A N 1
ATOM 783 C CA . ILE A 1 106 ? 8.266 -3.445 0.257 1.00 95.44 106 ILE A CA 1
ATOM 784 C C . ILE A 1 106 ? 9.667 -2.843 0.256 1.00 95.44 106 ILE A C 1
ATOM 786 O O . ILE A 1 106 ? 10.356 -2.831 1.277 1.00 95.44 106 ILE A O 1
ATOM 790 N N . GLN A 1 107 ? 10.122 -2.334 -0.878 1.00 94.62 107 GLN A N 1
ATOM 791 C CA . GLN A 1 107 ? 11.411 -1.667 -0.915 1.00 94.62 107 GLN A CA 1
ATOM 792 C C . GLN A 1 107 ? 11.361 -0.344 -0.128 1.00 94.62 107 GLN A C 1
ATOM 794 O O . GLN A 1 107 ? 10.312 0.290 0.003 1.00 94.62 107 GLN A O 1
ATOM 799 N N . SER A 1 108 ? 12.501 0.058 0.439 1.00 94.88 108 SER A N 1
ATOM 800 C CA . SER A 1 108 ? 12.636 1.352 1.112 1.00 94.88 108 SER A CA 1
ATOM 801 C C . SER A 1 108 ? 12.378 2.515 0.147 1.00 94.88 108 SER A C 1
ATOM 803 O O . SER A 1 108 ? 12.429 2.381 -1.075 1.00 94.88 108 SER A O 1
ATOM 805 N N . PHE A 1 109 ? 12.134 3.688 0.717 1.00 94.75 109 PHE A N 1
ATOM 806 C CA . PHE A 1 109 ? 11.733 4.906 0.027 1.00 94.75 109 PHE A CA 1
ATOM 807 C C . PHE A 1 109 ? 10.433 4.766 -0.774 1.00 94.75 109 PHE A C 1
ATOM 809 O O . PHE A 1 109 ? 10.353 5.213 -1.920 1.00 94.75 109 PHE A O 1
ATOM 816 N N . ALA A 1 110 ? 9.421 4.159 -0.152 1.00 96.25 110 ALA A N 1
ATOM 817 C CA . ALA A 1 110 ? 8.069 4.090 -0.692 1.00 96.25 110 ALA A CA 1
ATOM 818 C C . ALA A 1 110 ? 7.530 5.485 -1.054 1.00 96.25 110 ALA A C 1
ATOM 820 O O . ALA A 1 110 ? 7.698 6.443 -0.289 1.00 96.25 110 ALA A O 1
ATOM 821 N N . GLY A 1 111 ? 6.895 5.586 -2.216 1.00 95.06 111 GLY A N 1
ATOM 822 C CA . GLY A 1 111 ? 6.205 6.779 -2.692 1.00 95.06 111 GLY A CA 1
ATOM 823 C C . GLY A 1 111 ? 4.742 6.833 -2.249 1.00 95.06 111 GLY A C 1
ATOM 824 O O . GLY A 1 111 ? 4.374 6.309 -1.196 1.00 95.06 111 GLY A O 1
ATOM 825 N N . GLU A 1 112 ? 3.915 7.473 -3.070 1.00 96.06 112 GLU A N 1
ATOM 826 C CA . GLU A 1 112 ? 2.462 7.508 -2.914 1.00 96.06 112 GLU A CA 1
ATOM 827 C C . GLU A 1 112 ? 1.849 6.109 -3.087 1.00 96.06 112 GLU A C 1
ATOM 829 O O . GLU A 1 112 ? 2.502 5.168 -3.534 1.00 96.06 112 GLU A O 1
ATOM 834 N N . MET A 1 113 ? 0.572 5.954 -2.744 1.00 97.88 113 MET A N 1
ATOM 835 C CA . MET A 1 113 ? -0.153 4.697 -2.919 1.00 97.88 113 MET A CA 1
ATOM 836 C C . MET A 1 113 ? -1.420 4.939 -3.726 1.00 97.88 113 MET A C 1
ATOM 838 O O . MET A 1 113 ? -2.158 5.884 -3.457 1.00 97.88 113 MET A O 1
ATOM 842 N N . ALA A 1 114 ? -1.701 4.044 -4.669 1.00 97.25 114 ALA A N 1
ATOM 843 C CA . ALA A 1 114 ? -2.974 4.010 -5.373 1.00 97.25 114 ALA A CA 1
ATOM 844 C C . ALA A 1 114 ? -3.696 2.696 -5.111 1.00 97.25 114 ALA A C 1
ATOM 846 O O . ALA A 1 114 ? -3.080 1.643 -4.933 1.00 97.25 114 ALA A O 1
ATOM 847 N N . ILE A 1 115 ? -5.022 2.771 -5.132 1.00 96.12 115 ILE A N 1
ATOM 848 C CA . ILE A 1 115 ? -5.914 1.638 -4.939 1.00 96.12 115 ILE A CA 1
ATOM 849 C C . ILE A 1 115 ? -6.719 1.385 -6.210 1.00 96.12 115 ILE A C 1
ATOM 851 O O . ILE A 1 115 ? -7.313 2.297 -6.784 1.00 96.12 115 ILE A O 1
ATOM 855 N N . TRP A 1 116 ? -6.754 0.130 -6.645 1.00 95.81 116 TRP A N 1
ATOM 856 C CA . TRP A 1 116 ? -7.696 -0.356 -7.645 1.00 95.81 116 TRP A CA 1
ATOM 857 C C . TRP A 1 116 ? -8.763 -1.188 -6.945 1.00 95.81 116 TRP A C 1
ATOM 859 O O . TRP A 1 116 ? -8.453 -2.240 -6.392 1.00 95.81 116 TRP A O 1
ATOM 869 N N . SER A 1 117 ? -10.010 -0.718 -6.962 1.00 92.56 117 SER A N 1
ATOM 870 C CA . SER A 1 117 ? -11.149 -1.373 -6.309 1.00 92.56 117 SER A CA 1
ATOM 871 C C . SER A 1 117 ? -12.206 -1.750 -7.353 1.00 92.56 117 SER A C 1
ATOM 873 O O . SER A 1 117 ? -13.166 -0.999 -7.549 1.00 92.56 117 SER A O 1
ATOM 875 N N . PRO A 1 118 ? -12.033 -2.871 -8.074 1.00 90.06 118 PRO A N 1
ATOM 876 C CA . PRO A 1 118 ? -13.029 -3.325 -9.034 1.00 90.06 118 PRO A CA 1
ATOM 877 C C . PRO A 1 118 ? -14.319 -3.779 -8.323 1.00 90.06 118 PRO A C 1
ATOM 879 O O . PRO A 1 118 ? -14.257 -4.284 -7.199 1.00 90.06 118 PRO A O 1
ATOM 882 N N . PRO A 1 119 ? -15.498 -3.658 -8.962 1.00 86.19 119 PRO A N 1
ATOM 883 C CA . PRO A 1 119 ? -16.754 -4.108 -8.366 1.00 86.19 119 PRO A CA 1
ATOM 884 C C . PRO A 1 119 ? -16.731 -5.596 -7.990 1.00 86.19 119 PRO A C 1
ATOM 886 O O . PRO A 1 119 ? -16.309 -6.445 -8.780 1.00 86.19 119 PRO A O 1
ATOM 889 N N . GLY A 1 120 ? -17.224 -5.917 -6.791 1.00 86.06 120 GLY A N 1
ATOM 890 C CA . GLY A 1 120 ? -17.414 -7.296 -6.330 1.00 86.06 120 GLY A CA 1
ATOM 891 C C . GLY A 1 120 ? -16.131 -8.071 -6.012 1.00 86.06 120 GLY A C 1
ATOM 892 O O . GLY A 1 120 ? -16.181 -9.300 -5.948 1.00 86.06 120 GLY A O 1
ATOM 893 N N . ARG A 1 121 ? -14.983 -7.401 -5.846 1.00 88.12 121 ARG A N 1
ATOM 894 C CA . ARG A 1 121 ? -13.724 -8.027 -5.408 1.00 88.12 121 ARG A CA 1
ATOM 895 C C . ARG A 1 121 ? -12.970 -7.111 -4.434 1.00 88.12 121 ARG A C 1
ATOM 897 O O . ARG A 1 121 ? -13.135 -5.894 -4.518 1.00 88.12 121 ARG A O 1
ATOM 904 N N . PRO A 1 122 ? -12.122 -7.669 -3.554 1.00 91.69 122 PRO A N 1
ATOM 905 C CA . PRO A 1 122 ? -11.207 -6.871 -2.751 1.00 91.69 122 PRO A CA 1
ATOM 906 C C . PRO A 1 122 ? -10.260 -6.032 -3.616 1.00 91.69 122 PRO A C 1
ATOM 908 O O . PRO A 1 122 ? -9.965 -6.404 -4.761 1.00 91.69 122 PRO A O 1
ATOM 911 N N . PRO A 1 123 ? -9.763 -4.911 -3.078 1.00 95.12 123 PRO A N 1
ATOM 912 C CA . PRO A 1 123 ? -8.893 -4.024 -3.814 1.00 95.12 123 PRO A CA 1
ATOM 913 C C . PRO A 1 123 ? -7.476 -4.584 -3.968 1.00 95.12 123 PRO A C 1
ATOM 915 O O . PRO A 1 123 ? -7.028 -5.478 -3.246 1.00 95.12 123 PRO A O 1
ATOM 918 N N . ARG A 1 124 ? -6.737 -3.975 -4.892 1.00 96.25 124 ARG A N 1
ATOM 919 C CA . ARG A 1 124 ? -5.290 -4.126 -5.041 1.00 96.25 124 ARG A CA 1
ATOM 920 C C . ARG A 1 124 ? -4.612 -2.784 -4.825 1.00 96.25 124 ARG A C 1
ATOM 922 O O . ARG A 1 124 ? -5.042 -1.772 -5.382 1.00 96.25 124 ARG A O 1
ATOM 929 N N . LEU A 1 125 ? -3.538 -2.793 -4.053 1.00 97.88 125 LEU A N 1
ATOM 930 C CA . LEU A 1 125 ? -2.712 -1.626 -3.781 1.00 97.88 125 LEU A CA 1
ATOM 931 C C . LEU A 1 125 ? -1.508 -1.624 -4.716 1.00 97.88 125 LEU A C 1
ATOM 933 O O . LEU A 1 125 ? -0.919 -2.675 -4.987 1.00 97.88 125 LEU A O 1
ATOM 937 N N . PHE A 1 126 ? -1.123 -0.438 -5.164 1.00 97.50 126 PHE A N 1
ATOM 938 C CA . PHE A 1 126 ? 0.098 -0.205 -5.919 1.00 97.50 126 PHE A CA 1
ATOM 939 C C . PHE A 1 126 ? 0.966 0.789 -5.163 1.00 97.50 126 PHE A C 1
ATOM 941 O O . PHE A 1 126 ? 0.480 1.848 -4.765 1.00 97.50 126 PHE A O 1
ATOM 948 N N . VAL A 1 127 ? 2.236 0.436 -4.964 1.00 97.44 127 VAL A N 1
ATOM 949 C CA . VAL A 1 127 ? 3.209 1.276 -4.259 1.00 97.44 127 VAL A CA 1
ATOM 950 C C . VAL A 1 127 ? 4.539 1.249 -5.013 1.00 97.44 127 VAL A C 1
ATOM 952 O O . VAL A 1 127 ? 5.171 0.192 -5.074 1.00 97.44 127 VAL A O 1
ATOM 955 N N . PRO A 1 128 ? 4.983 2.367 -5.605 1.00 95.62 128 PRO A N 1
ATOM 956 C CA . PRO A 1 128 ? 6.344 2.515 -6.080 1.00 95.62 128 PRO A CA 1
ATOM 957 C C . PRO A 1 128 ? 7.316 2.705 -4.916 1.00 95.62 128 PRO A C 1
ATOM 959 O O . PRO A 1 128 ? 6.979 3.286 -3.882 1.00 95.62 128 PRO A O 1
ATOM 962 N N . ALA A 1 129 ? 8.555 2.280 -5.110 1.00 94.75 129 ALA A N 1
ATOM 963 C CA . ALA A 1 129 ? 9.644 2.525 -4.182 1.00 94.75 129 ALA A CA 1
ATOM 964 C C . ALA A 1 129 ? 10.941 2.802 -4.946 1.00 94.75 129 ALA A C 1
ATOM 966 O O . ALA A 1 129 ? 11.298 2.081 -5.877 1.00 94.75 129 ALA A O 1
ATOM 967 N N . ARG A 1 130 ? 11.656 3.858 -4.546 1.00 91.19 130 ARG A N 1
ATOM 968 C CA . ARG A 1 130 ? 12.810 4.389 -5.298 1.00 91.19 130 ARG A CA 1
ATOM 969 C C . ARG A 1 130 ? 14.179 3.882 -4.853 1.00 91.19 130 ARG A C 1
ATOM 971 O O . ARG A 1 130 ? 15.187 4.430 -5.289 1.00 91.19 130 ARG A O 1
ATOM 978 N N . ALA A 1 131 ? 14.249 2.899 -3.955 1.00 89.19 131 ALA A N 1
ATOM 979 C CA . ALA A 1 131 ? 15.539 2.278 -3.662 1.00 89.19 131 ALA A CA 1
ATOM 980 C C . ALA A 1 131 ? 15.991 1.363 -4.821 1.00 89.19 131 ALA A C 1
ATOM 982 O O . ALA A 1 131 ? 15.578 1.518 -5.973 1.00 89.19 131 ALA A O 1
ATOM 983 N N . GLU A 1 132 ? 16.884 0.427 -4.523 1.00 86.00 132 GLU A N 1
ATOM 984 C CA . GLU A 1 132 ? 17.499 -0.479 -5.484 1.00 86.00 132 GLU A CA 1
ATOM 985 C C . GLU A 1 132 ? 16.432 -1.180 -6.350 1.00 86.00 132 GLU A C 1
ATOM 987 O O . GLU A 1 132 ? 15.499 -1.796 -5.839 1.00 86.00 132 GLU A O 1
ATOM 992 N N . GLY A 1 133 ? 16.561 -1.048 -7.675 1.00 83.44 133 GLY A N 1
ATOM 993 C CA . GLY A 1 133 ? 15.642 -1.637 -8.653 1.00 83.44 133 GLY A CA 1
ATOM 994 C C . GLY A 1 133 ? 14.422 -0.788 -9.031 1.00 83.44 133 GLY A C 1
ATOM 995 O O . GLY A 1 133 ? 13.736 -1.168 -9.973 1.00 83.44 133 GLY A O 1
ATOM 996 N N . SER A 1 134 ? 14.158 0.346 -8.357 1.00 88.88 134 SER A N 1
ATOM 997 C CA . SER A 1 134 ? 12.985 1.214 -8.611 1.00 88.88 134 SER A CA 1
ATOM 998 C C . SER A 1 134 ? 11.703 0.396 -8.809 1.00 88.88 134 SER A C 1
ATOM 1000 O O . SER A 1 134 ? 11.160 0.299 -9.907 1.00 88.88 134 SER A O 1
ATOM 1002 N N . LEU A 1 135 ? 11.279 -0.288 -7.750 1.00 91.38 135 LEU A N 1
ATOM 1003 C CA . LEU A 1 135 ? 10.277 -1.344 -7.836 1.00 91.38 135 LEU A CA 1
ATOM 1004 C C . LEU A 1 135 ? 8.854 -0.783 -7.755 1.00 91.38 135 LEU A C 1
ATOM 1006 O O . LEU A 1 135 ? 8.566 0.106 -6.954 1.00 91.38 135 LEU A O 1
ATOM 1010 N N . LEU A 1 136 ? 7.945 -1.364 -8.538 1.00 93.50 136 LEU A N 1
ATOM 1011 C CA . LEU A 1 136 ? 6.503 -1.250 -8.350 1.00 93.50 136 LEU A CA 1
ATOM 1012 C C . LEU A 1 136 ? 5.981 -2.505 -7.646 1.00 93.50 136 LEU A C 1
ATOM 1014 O O . LEU A 1 136 ? 6.000 -3.613 -8.196 1.00 93.50 136 LEU A O 1
ATOM 1018 N N . HIS A 1 137 ? 5.469 -2.314 -6.436 1.00 95.88 137 HIS A N 1
ATOM 1019 C CA . HIS A 1 137 ? 4.833 -3.360 -5.648 1.00 95.88 137 HIS A CA 1
ATOM 1020 C C . HIS A 1 137 ? 3.333 -3.386 -5.934 1.00 95.88 137 HIS A C 1
ATOM 1022 O O . HIS A 1 137 ? 2.678 -2.343 -5.930 1.00 95.88 137 HIS A O 1
ATOM 1028 N N . ALA A 1 138 ? 2.791 -4.583 -6.162 1.00 95.62 138 ALA A N 1
ATOM 1029 C CA . ALA A 1 138 ? 1.358 -4.819 -6.270 1.00 95.62 138 ALA A CA 1
ATOM 1030 C C . ALA A 1 138 ? 0.938 -5.767 -5.142 1.00 95.62 138 ALA A C 1
ATOM 1032 O O . ALA A 1 138 ? 1.521 -6.843 -4.979 1.00 95.62 138 ALA A O 1
ATOM 1033 N N . ILE A 1 139 ? -0.044 -5.353 -4.345 1.00 97.56 139 ILE A N 1
ATOM 1034 C CA . ILE A 1 139 ? -0.434 -6.038 -3.108 1.00 97.56 139 ILE A CA 1
ATOM 1035 C C . ILE A 1 139 ? -1.935 -6.308 -3.157 1.00 97.56 139 ILE A C 1
ATOM 1037 O O . ILE A 1 139 ? -2.729 -5.376 -3.261 1.00 97.56 139 ILE A O 1
ATOM 1041 N N . ASP A 1 140 ? -2.315 -7.580 -3.096 1.00 96.25 140 ASP A N 1
ATOM 1042 C CA . ASP A 1 140 ? -3.705 -8.007 -2.977 1.00 96.25 140 ASP A CA 1
ATOM 1043 C C . ASP A 1 140 ? -4.169 -7.881 -1.528 1.00 96.25 140 ASP A C 1
ATOM 1045 O O . ASP A 1 140 ? -3.478 -8.320 -0.602 1.00 96.25 140 ASP A O 1
ATOM 1049 N N . VAL A 1 141 ? -5.358 -7.311 -1.358 1.00 96.19 141 VAL A N 1
ATOM 1050 C CA . VAL A 1 141 ? -6.084 -7.286 -0.090 1.00 96.19 141 VAL A CA 1
ATOM 1051 C C . VAL A 1 141 ? -7.031 -8.490 -0.044 1.00 96.19 141 VAL A C 1
ATOM 1053 O O . VAL A 1 141 ? -7.642 -8.851 -1.048 1.00 96.19 141 VAL A O 1
ATOM 1056 N N . GLY A 1 142 ? -7.130 -9.146 1.107 1.00 93.25 142 GLY A N 1
ATOM 1057 C CA . GLY A 1 142 ? -8.063 -10.239 1.358 1.00 93.25 142 GLY A CA 1
ATOM 1058 C C . GLY A 1 142 ? -9.506 -9.759 1.511 1.00 93.25 142 GLY A C 1
ATOM 1059 O O . GLY A 1 142 ? -9.776 -8.572 1.684 1.00 93.25 142 GLY A O 1
ATOM 1060 N N . ASP A 1 143 ? -10.449 -10.702 1.492 1.00 91.75 143 ASP A N 1
ATOM 1061 C CA . ASP A 1 143 ? -11.880 -10.410 1.679 1.00 91.75 143 ASP A CA 1
ATOM 1062 C C . ASP A 1 143 ? -12.199 -9.824 3.071 1.00 91.75 143 ASP A C 1
ATOM 1064 O O . ASP A 1 143 ? -13.233 -9.191 3.262 1.00 91.75 143 ASP A O 1
ATOM 1068 N N . ASP A 1 144 ? -11.298 -10.008 4.040 1.00 91.62 144 ASP A N 1
ATOM 1069 C CA . ASP A 1 144 ? -11.362 -9.430 5.385 1.00 91.62 144 ASP A CA 1
ATOM 1070 C C . ASP A 1 144 ? -10.905 -7.958 5.449 1.00 91.62 144 ASP A C 1
ATOM 1072 O O . ASP A 1 144 ? -10.963 -7.348 6.516 1.00 91.62 144 ASP A O 1
ATOM 1076 N N . GLY A 1 145 ? -10.404 -7.402 4.340 1.00 92.94 145 GLY A N 1
ATOM 1077 C CA . GLY A 1 145 ? -9.852 -6.048 4.240 1.00 92.94 145 GLY A CA 1
ATOM 1078 C C . GLY A 1 145 ? -8.502 -5.833 4.929 1.00 92.94 145 GLY A C 1
ATOM 1079 O O . GLY A 1 145 ? -7.890 -4.778 4.747 1.00 92.94 145 GLY A O 1
ATOM 1080 N N . LEU A 1 146 ? -8.012 -6.831 5.668 1.00 94.19 146 LEU A N 1
ATOM 1081 C CA . LEU A 1 146 ? -6.811 -6.756 6.497 1.00 94.19 146 LEU A CA 1
ATOM 1082 C C . LEU A 1 146 ? -5.682 -7.625 5.965 1.00 94.19 146 LEU A C 1
ATOM 1084 O O . LEU A 1 146 ? -4.527 -7.215 6.029 1.00 94.19 146 LEU A O 1
ATOM 1088 N N . SER A 1 147 ? -5.981 -8.812 5.449 1.00 94.69 147 SER A N 1
ATOM 1089 C CA . SER A 1 147 ? -4.963 -9.735 4.972 1.00 94.69 147 SER A CA 1
ATOM 1090 C C . SER A 1 147 ? -4.289 -9.181 3.719 1.00 94.69 147 SER A C 1
ATOM 1092 O O . SER A 1 147 ? -4.922 -9.014 2.686 1.00 94.69 147 SER A O 1
ATOM 1094 N N . LEU A 1 148 ? -2.990 -8.908 3.793 1.00 95.56 148 LEU A N 1
ATOM 1095 C CA . LEU A 1 148 ? -2.197 -8.442 2.651 1.00 95.56 148 LEU A CA 1
ATOM 1096 C C . LEU A 1 148 ? -1.430 -9.596 1.998 1.00 95.56 148 LEU A C 1
ATOM 1098 O O . LEU A 1 148 ? -1.007 -10.528 2.674 1.00 95.56 148 LEU A O 1
ATOM 1102 N N . SER A 1 149 ? -1.218 -9.560 0.687 1.00 95.38 149 SER A N 1
ATOM 1103 C CA . SER A 1 149 ? -0.375 -10.552 0.007 1.00 95.38 149 SER A CA 1
ATOM 1104 C C . SER A 1 149 ? 0.256 -9.995 -1.262 1.00 95.38 149 SER A C 1
ATOM 1106 O O . SER A 1 149 ? -0.317 -9.148 -1.939 1.00 95.38 149 SER A O 1
ATOM 1108 N N . CYS A 1 150 ? 1.459 -10.459 -1.586 1.00 94.75 150 CYS A N 1
ATOM 1109 C CA . CYS A 1 150 ? 2.200 -9.985 -2.750 1.00 94.75 150 CYS A CA 1
ATOM 1110 C C . CYS A 1 150 ? 1.678 -10.651 -4.029 1.00 94.75 150 CYS A C 1
ATOM 1112 O O . CYS A 1 150 ? 1.675 -11.881 -4.137 1.00 94.75 150 CYS A O 1
ATOM 1114 N N . VAL A 1 151 ? 1.279 -9.853 -5.023 1.00 92.25 151 VAL A N 1
ATOM 1115 C CA . VAL A 1 151 ? 0.689 -10.359 -6.278 1.00 92.25 151 VAL A CA 1
ATOM 1116 C C . VAL A 1 151 ? 1.662 -11.265 -7.033 1.00 92.25 151 VAL A C 1
ATOM 1118 O O . VAL A 1 151 ? 1.260 -12.266 -7.625 1.00 92.25 151 VAL A O 1
ATOM 1121 N N . GLN A 1 152 ? 2.950 -10.926 -7.006 1.00 82.38 152 GLN A N 1
ATOM 1122 C CA . GLN A 1 152 ? 4.014 -11.633 -7.720 1.00 82.38 152 GLN A CA 1
ATOM 1123 C C . GLN A 1 152 ? 4.632 -12.806 -6.924 1.00 82.38 152 GLN A C 1
ATOM 1125 O O . GLN A 1 152 ? 5.620 -13.404 -7.360 1.00 82.38 152 GLN A O 1
ATOM 1130 N N . GLY A 1 153 ? 4.051 -13.175 -5.776 1.00 79.50 153 GLY A N 1
ATOM 1131 C CA . GLY A 1 153 ? 4.604 -14.176 -4.856 1.00 79.50 153 GLY A CA 1
ATOM 1132 C C . GLY A 1 153 ? 5.569 -13.573 -3.829 1.00 79.50 153 GLY A C 1
ATOM 1133 O O . GLY A 1 153 ? 5.650 -12.360 -3.697 1.00 79.50 153 GLY A O 1
ATOM 1134 N N . GLY A 1 154 ? 6.274 -14.419 -3.068 1.00 71.06 154 GLY A N 1
ATOM 1135 C CA . GLY A 1 154 ? 7.185 -13.963 -2.001 1.00 71.06 154 GLY A CA 1
ATOM 1136 C C . GLY A 1 154 ? 6.576 -13.927 -0.593 1.00 71.06 154 GLY A C 1
ATOM 1137 O O . GLY A 1 154 ? 7.137 -13.293 0.292 1.00 71.06 154 GLY A O 1
ATOM 1138 N N . GLU A 1 155 ? 5.447 -14.612 -0.370 1.00 82.06 155 GLU A N 1
ATOM 1139 C CA . GLU A 1 155 ? 4.696 -14.631 0.899 1.00 82.06 155 GLU A CA 1
ATOM 1140 C C . GLU A 1 155 ? 4.345 -13.223 1.411 1.00 82.06 155 GLU A C 1
ATOM 1142 O O . GLU A 1 155 ? 3.303 -12.672 1.051 1.00 82.06 155 GLU A O 1
ATOM 1147 N N . ARG A 1 156 ? 5.214 -12.663 2.262 1.00 88.56 156 ARG A N 1
ATOM 1148 C CA . ARG A 1 156 ? 5.100 -11.356 2.922 1.00 88.56 156 ARG A CA 1
ATOM 1149 C C . ARG A 1 156 ? 6.210 -10.387 2.537 1.00 88.56 156 ARG A C 1
ATOM 1151 O O . ARG A 1 156 ? 6.222 -9.264 3.032 1.00 88.56 156 ARG A O 1
ATOM 1158 N N . ASP A 1 157 ? 7.126 -10.806 1.679 1.00 92.44 157 ASP A N 1
ATOM 1159 C CA . ASP A 1 157 ? 8.179 -9.975 1.126 1.00 92.44 157 ASP A CA 1
ATOM 1160 C C . ASP A 1 157 ? 7.878 -9.659 -0.339 1.00 92.44 157 ASP A C 1
ATOM 1162 O O . ASP A 1 157 ? 8.230 -10.408 -1.251 1.00 92.44 157 ASP A O 1
ATOM 1166 N N . CYS A 1 158 ? 7.234 -8.515 -0.567 1.00 93.81 158 CYS A N 1
ATOM 1167 C CA . CYS A 1 158 ? 6.832 -8.087 -1.901 1.00 93.81 158 CYS A CA 1
ATOM 1168 C C . CYS A 1 158 ? 7.984 -7.461 -2.687 1.00 93.81 158 CYS A C 1
ATOM 1170 O O . CYS A 1 158 ? 7.740 -6.904 -3.756 1.00 93.81 158 CYS A O 1
ATOM 1172 N N . ARG A 1 159 ? 9.222 -7.506 -2.176 1.00 91.62 159 ARG A N 1
ATOM 1173 C CA . ARG A 1 159 ? 10.432 -7.176 -2.945 1.00 91.62 159 ARG A CA 1
ATOM 1174 C C . ARG A 1 159 ? 10.785 -8.314 -3.899 1.00 91.62 159 ARG A C 1
ATOM 1176 O O . ARG A 1 159 ? 11.306 -8.072 -4.985 1.00 91.62 159 ARG A O 1
ATOM 1183 N N . VAL A 1 160 ? 10.468 -9.552 -3.516 1.00 89.50 160 VAL A N 1
ATOM 1184 C CA . VAL A 1 160 ? 10.693 -10.736 -4.347 1.00 89.50 160 VAL A CA 1
ATOM 1185 C C . VAL A 1 160 ? 9.744 -10.691 -5.545 1.00 89.50 160 VAL A C 1
ATOM 1187 O O . VAL A 1 160 ? 8.532 -10.603 -5.382 1.00 89.50 160 VAL A O 1
ATOM 1190 N N . ASN A 1 161 ? 10.298 -10.755 -6.760 1.00 86.06 161 ASN A N 1
ATOM 1191 C CA . ASN A 1 161 ? 9.558 -10.699 -8.031 1.00 86.06 161 ASN A CA 1
ATOM 1192 C C . ASN A 1 161 ? 8.739 -9.414 -8.260 1.00 86.06 161 ASN A C 1
ATOM 1194 O O . ASN A 1 161 ? 7.850 -9.401 -9.116 1.00 86.06 161 ASN A O 1
ATOM 1198 N N . ALA A 1 162 ? 9.017 -8.334 -7.523 1.00 87.88 162 ALA A N 1
ATOM 1199 C CA . ALA A 1 162 ? 8.419 -7.036 -7.808 1.00 87.88 162 ALA A CA 1
ATOM 1200 C C . ALA A 1 162 ? 8.775 -6.574 -9.227 1.00 87.88 162 ALA A C 1
ATOM 1202 O O . ALA A 1 162 ? 9.806 -6.954 -9.788 1.00 87.88 162 ALA A O 1
ATOM 1203 N N . LEU A 1 163 ? 7.931 -5.724 -9.807 1.00 88.25 163 LEU A N 1
ATOM 1204 C CA . LEU A 1 163 ? 8.179 -5.209 -11.145 1.00 88.25 163 LEU A CA 1
ATOM 1205 C C . LEU A 1 163 ? 9.260 -4.124 -11.092 1.00 88.25 163 LEU A C 1
ATOM 1207 O O . LEU A 1 163 ? 9.037 -3.072 -10.501 1.00 88.25 163 LEU A O 1
ATOM 1211 N N . SER A 1 164 ? 10.405 -4.370 -11.728 1.00 87.38 164 SER A N 1
ATOM 1212 C CA . SER A 1 164 ? 11.432 -3.346 -11.957 1.00 87.38 164 SER A CA 1
ATOM 1213 C C . SER A 1 164 ? 10.917 -2.304 -12.948 1.00 87.38 164 SER A C 1
ATOM 1215 O O . SER A 1 164 ? 10.520 -2.649 -14.064 1.00 87.38 164 SER A O 1
ATOM 1217 N N . LEU A 1 165 ? 10.938 -1.028 -12.557 1.00 82.62 165 LEU A N 1
ATOM 1218 C CA . LEU A 1 165 ? 10.649 0.099 -13.455 1.00 82.62 165 LEU A CA 1
ATOM 1219 C C . LEU A 1 165 ? 11.894 0.560 -14.229 1.00 82.62 165 LEU A C 1
ATOM 1221 O O . LEU A 1 165 ? 11.824 1.478 -15.048 1.00 82.62 165 LEU A O 1
ATOM 1225 N N . LEU A 1 166 ? 13.031 -0.100 -14.001 1.00 78.38 166 LEU A N 1
ATOM 1226 C CA . LEU A 1 166 ? 14.243 0.085 -14.792 1.00 78.38 166 LEU A CA 1
ATOM 1227 C C . LEU A 1 166 ? 14.247 -0.808 -16.045 1.00 78.38 166 LEU A C 1
ATOM 1229 O O . LEU A 1 166 ? 14.821 -0.412 -17.055 1.00 78.38 166 LEU A O 1
ATOM 1233 N N . ASP A 1 167 ? 13.559 -1.958 -16.007 1.00 69.81 167 ASP A N 1
ATOM 1234 C CA . ASP A 1 167 ? 13.621 -3.020 -17.032 1.00 69.81 167 ASP A CA 1
ATOM 1235 C C . ASP A 1 167 ? 12.287 -3.221 -17.781 1.00 69.81 167 ASP A C 1
ATOM 1237 O O . ASP A 1 167 ? 11.842 -4.341 -18.048 1.00 69.81 167 ASP A O 1
ATOM 1241 N N . VAL A 1 168 ? 11.591 -2.128 -18.091 1.00 63.69 168 VAL A N 1
ATOM 1242 C CA . VAL A 1 168 ? 10.249 -2.173 -18.692 1.00 63.69 168 VAL A CA 1
ATOM 1243 C C . VAL A 1 168 ? 10.323 -2.571 -20.174 1.00 63.69 168 VAL A C 1
ATOM 1245 O O . VAL A 1 168 ? 11.126 -1.994 -20.903 1.00 63.69 168 VAL A O 1
ATOM 1248 N N . PRO A 1 169 ? 9.483 -3.494 -20.687 1.00 46.16 169 PRO A N 1
ATOM 1249 C CA . PRO A 1 169 ? 9.441 -3.818 -22.116 1.00 46.16 169 PRO A CA 1
ATOM 1250 C C . PRO A 1 169 ? 9.194 -2.569 -22.980 1.00 46.16 169 PRO A C 1
ATOM 1252 O O . PRO A 1 169 ? 8.166 -1.912 -22.846 1.00 46.16 169 PRO A O 1
ATOM 1255 N N . GLY A 1 170 ? 10.147 -2.244 -23.859 1.00 46.09 170 GLY A N 1
ATOM 1256 C CA . GLY A 1 170 ? 10.206 -0.968 -24.591 1.00 46.09 170 GLY A CA 1
ATOM 1257 C C . GLY A 1 170 ? 11.385 -0.081 -24.170 1.00 46.09 170 GLY A C 1
ATOM 1258 O O . GLY A 1 170 ? 11.817 0.762 -24.953 1.00 46.09 170 GLY A O 1
ATOM 1259 N N . ALA A 1 171 ? 11.972 -0.338 -22.998 1.00 49.91 171 ALA A N 1
ATOM 1260 C CA . ALA A 1 171 ? 13.306 0.120 -22.643 1.00 49.91 171 ALA A CA 1
ATOM 1261 C C . ALA A 1 171 ? 14.308 -0.626 -23.533 1.00 49.91 171 ALA A C 1
ATOM 1263 O O . ALA A 1 171 ? 14.478 -1.842 -23.445 1.00 49.91 171 ALA A O 1
ATOM 1264 N N . SER A 1 172 ? 14.929 0.090 -24.463 1.00 42.97 172 SER A N 1
ATOM 1265 C CA . SER A 1 172 ? 15.927 -0.471 -25.372 1.00 42.97 172 SER A CA 1
ATOM 1266 C C . SER A 1 172 ? 17.134 0.447 -25.405 1.00 42.97 172 SER A C 1
ATOM 1268 O O . SER A 1 172 ? 16.961 1.662 -25.450 1.00 42.97 172 SER A O 1
ATOM 1270 N N . ASN A 1 173 ? 18.334 -0.145 -25.362 1.00 46.53 173 ASN A N 1
ATOM 1271 C CA . ASN A 1 173 ? 19.627 0.409 -25.785 1.00 46.53 173 ASN A CA 1
ATOM 1272 C C . ASN A 1 173 ? 19.714 1.953 -25.854 1.00 46.53 173 ASN A C 1
ATOM 1274 O O . ASN A 1 173 ? 19.995 2.502 -26.918 1.00 46.53 173 ASN A O 1
ATOM 1278 N N . GLY A 1 174 ? 19.496 2.646 -24.729 1.00 45.44 174 GLY A N 1
ATOM 1279 C CA . GLY A 1 174 ? 19.689 4.099 -24.618 1.00 45.44 174 GLY A CA 1
ATOM 1280 C C . GLY A 1 174 ? 18.455 4.976 -24.353 1.00 45.44 174 GLY A C 1
ATOM 1281 O O . GLY A 1 174 ? 18.631 6.185 -24.253 1.00 45.44 174 GLY A O 1
ATOM 1282 N N . LEU A 1 175 ? 17.245 4.427 -24.190 1.00 49.19 175 LEU A N 1
ATOM 1283 C CA . LEU A 1 175 ? 16.021 5.154 -23.783 1.00 49.19 175 LEU A CA 1
ATOM 1284 C C . LEU A 1 175 ? 15.171 4.267 -22.839 1.00 49.19 175 LEU A C 1
ATOM 1286 O O . LEU A 1 175 ? 15.169 3.047 -22.999 1.00 49.19 175 LEU A O 1
ATOM 1290 N N . PRO A 1 176 ? 14.503 4.818 -21.811 1.00 52.09 176 PRO A N 1
ATOM 1291 C CA . PRO A 1 176 ? 15.159 4.914 -20.512 1.00 52.09 176 PRO A CA 1
ATOM 1292 C C . PRO A 1 176 ? 14.409 4.164 -19.404 1.00 52.09 176 PRO A C 1
ATOM 1294 O O . PRO A 1 176 ? 13.187 4.217 -19.280 1.00 52.09 176 PRO A O 1
ATOM 1297 N N . SER A 1 177 ? 15.200 3.529 -18.545 1.00 58.19 177 SER A N 1
ATOM 1298 C CA . SER A 1 177 ? 14.884 3.345 -17.133 1.00 58.19 177 SER A CA 1
ATOM 1299 C C . SER A 1 177 ? 14.208 4.601 -16.580 1.00 58.19 177 SER A C 1
ATOM 1301 O O . SER A 1 177 ? 14.711 5.702 -16.816 1.00 58.19 177 SER A O 1
ATOM 1303 N N . ALA A 1 178 ? 13.109 4.450 -15.845 1.00 63.88 178 ALA A N 1
ATOM 1304 C CA . ALA A 1 178 ? 12.473 5.554 -15.138 1.00 63.88 178 ALA A CA 1
ATOM 1305 C C . ALA A 1 178 ? 12.848 5.447 -13.646 1.00 63.88 178 ALA A C 1
ATOM 1307 O O . ALA A 1 178 ? 12.129 4.820 -12.866 1.00 63.88 178 ALA A O 1
ATOM 1308 N N . PRO A 1 179 ? 14.038 5.934 -13.242 1.00 75.12 179 PRO A N 1
ATOM 1309 C CA . PRO A 1 179 ? 14.445 5.919 -11.846 1.00 75.12 179 PRO A CA 1
ATOM 1310 C C . PRO A 1 179 ? 13.621 6.916 -11.028 1.00 75.12 179 PRO A C 1
ATOM 1312 O O . PRO A 1 179 ? 12.961 7.813 -11.551 1.00 75.12 179 PRO A O 1
ATOM 1315 N N . GLY A 1 180 ? 13.659 6.756 -9.709 1.00 84.12 180 GLY A N 1
ATOM 1316 C CA . GLY A 1 180 ? 12.972 7.671 -8.802 1.00 84.12 180 GLY A CA 1
ATOM 1317 C C . GLY A 1 180 ? 11.442 7.636 -8.902 1.00 84.12 180 GLY A C 1
ATOM 1318 O O . GLY A 1 180 ? 10.834 8.706 -8.942 1.00 84.12 180 GLY A O 1
ATOM 1319 N N . PRO A 1 181 ? 10.782 6.462 -8.949 1.00 89.94 181 PRO A N 1
ATOM 1320 C CA . PRO A 1 181 ? 9.328 6.411 -8.951 1.00 89.94 181 PRO A CA 1
ATOM 1321 C C . PRO A 1 181 ? 8.788 6.989 -7.634 1.00 89.94 181 PRO A C 1
ATOM 1323 O O . PRO A 1 181 ? 9.301 6.693 -6.550 1.00 89.94 181 PRO A O 1
ATOM 1326 N N . LEU A 1 182 ? 7.769 7.841 -7.731 1.00 91.00 182 LEU A N 1
ATOM 1327 C CA . LEU A 1 182 ? 7.217 8.571 -6.589 1.00 91.00 182 LEU A CA 1
ATOM 1328 C C . LEU A 1 182 ? 5.700 8.475 -6.527 1.00 91.00 182 LEU A C 1
ATOM 1330 O O . LEU A 1 182 ? 5.175 8.067 -5.499 1.00 91.00 182 LEU A O 1
ATOM 1334 N N . GLY A 1 183 ? 5.002 8.857 -7.592 1.00 92.06 183 GLY A N 1
ATOM 1335 C CA . GLY A 1 183 ? 3.545 8.831 -7.626 1.00 92.06 183 GLY A CA 1
ATOM 1336 C C . GLY A 1 183 ? 3.026 7.615 -8.372 1.00 92.06 183 GLY A C 1
ATOM 1337 O O . GLY A 1 183 ? 3.695 7.056 -9.245 1.00 92.06 183 GLY A O 1
ATOM 1338 N N . VAL A 1 184 ? 1.807 7.209 -8.048 1.00 94.69 184 VAL A N 1
ATOM 1339 C CA . VAL A 1 184 ? 1.105 6.145 -8.764 1.00 94.69 184 VAL A CA 1
ATOM 1340 C C . VAL A 1 184 ? -0.376 6.475 -8.839 1.00 94.69 184 VAL A C 1
ATOM 1342 O O . VAL A 1 184 ? -0.950 7.040 -7.915 1.00 94.69 184 VAL A O 1
ATOM 1345 N N . SER A 1 185 ? -1.011 6.128 -9.951 1.00 94.94 185 SER A N 1
ATOM 1346 C CA . SER A 1 185 ? 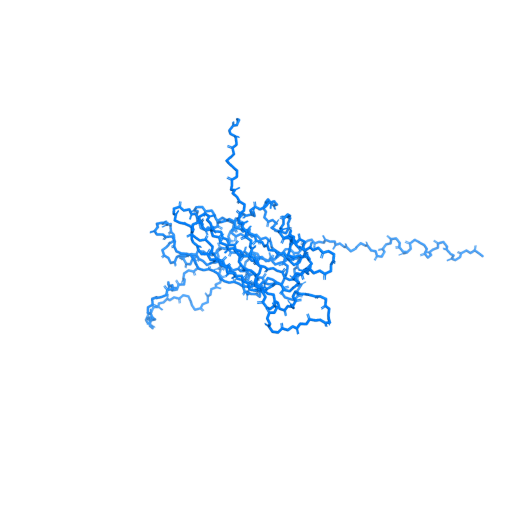-2.455 6.259 -10.122 1.00 94.94 185 SER A CA 1
ATOM 1347 C C . SER A 1 185 ? -3.009 5.090 -10.922 1.00 94.94 185 SER A C 1
ATOM 1349 O O . SER A 1 185 ? -2.293 4.430 -11.679 1.00 94.94 185 SER A O 1
ATOM 1351 N N . VAL A 1 186 ? -4.300 4.826 -10.746 1.00 94.38 186 VAL A N 1
ATOM 1352 C CA . VAL A 1 186 ? -5.021 3.806 -11.503 1.00 94.38 186 VAL A CA 1
ATOM 1353 C C . VAL A 1 186 ? -6.114 4.494 -12.309 1.00 94.38 186 VAL A C 1
ATOM 1355 O O . VAL A 1 186 ? -6.972 5.174 -11.751 1.00 94.38 186 VAL A O 1
ATOM 1358 N N . ALA A 1 187 ? -6.079 4.321 -13.626 1.00 91.81 187 ALA A N 1
ATOM 1359 C CA . ALA A 1 187 ? -7.114 4.794 -14.531 1.00 91.81 187 ALA A CA 1
ATOM 1360 C C . ALA A 1 187 ? -8.085 3.649 -14.842 1.00 91.81 187 ALA A C 1
ATOM 1362 O O . ALA A 1 187 ? -7.685 2.633 -15.412 1.00 91.81 187 ALA A O 1
ATOM 1363 N N . GLY A 1 188 ? -9.358 3.841 -14.494 1.00 87.12 188 GLY A N 1
ATOM 1364 C CA . GLY A 1 188 ? -10.422 2.852 -14.678 1.00 87.12 188 GLY A CA 1
ATOM 1365 C C . GLY A 1 188 ? -10.616 1.920 -13.476 1.00 87.12 188 GLY A C 1
ATOM 1366 O O . GLY A 1 188 ? -9.766 1.801 -12.597 1.00 87.12 188 GLY A O 1
ATOM 1367 N N . ASN A 1 189 ? -11.771 1.258 -13.440 1.00 82.06 189 ASN A N 1
ATOM 1368 C CA . ASN A 1 189 ? -12.185 0.322 -12.385 1.00 82.06 189 ASN A CA 1
ATOM 1369 C C . ASN A 1 189 ? -12.476 -1.097 -12.917 1.00 82.06 189 ASN A C 1
ATOM 1371 O O . ASN A 1 189 ? -12.749 -1.998 -12.129 1.00 82.06 189 ASN A O 1
ATOM 1375 N N . GLY A 1 190 ? -12.412 -1.297 -14.237 1.00 82.06 190 GLY A N 1
ATOM 1376 C CA . GLY A 1 190 ? -12.623 -2.579 -14.908 1.00 82.06 190 GLY A CA 1
ATOM 1377 C C . GLY A 1 190 ? -11.346 -3.407 -15.063 1.00 82.06 190 GLY A C 1
ATOM 1378 O O . GLY A 1 190 ? -10.276 -3.043 -14.576 1.00 82.06 190 GLY A O 1
ATOM 1379 N N . GLU A 1 191 ? -11.449 -4.537 -15.766 1.00 80.50 191 GLU A N 1
ATOM 1380 C CA . GLU A 1 191 ? -10.296 -5.406 -16.071 1.00 80.50 191 GLU A CA 1
ATOM 1381 C C . GLU A 1 191 ? -9.259 -4.745 -16.993 1.00 80.50 191 GLU A C 1
ATOM 1383 O O . GLU A 1 191 ? -8.120 -5.199 -17.086 1.00 80.50 191 GLU A O 1
ATOM 1388 N N . ASP A 1 192 ? -9.653 -3.688 -17.693 1.00 85.19 192 ASP A N 1
ATOM 1389 C CA . ASP A 1 192 ? -8.822 -2.887 -18.581 1.00 85.19 192 ASP A CA 1
ATOM 1390 C C . ASP A 1 192 ? -8.086 -1.750 -17.860 1.00 85.19 192 ASP A C 1
ATOM 1392 O O . ASP A 1 192 ? -7.328 -1.021 -18.511 1.00 85.19 192 ASP A O 1
ATOM 1396 N N . ALA A 1 193 ? -8.249 -1.633 -16.535 1.00 88.25 193 ALA A N 1
ATOM 1397 C CA . ALA A 1 193 ? -7.608 -0.606 -15.730 1.00 88.25 193 ALA A CA 1
ATOM 1398 C C . ALA A 1 193 ? -6.094 -0.532 -15.981 1.00 88.25 193 ALA A C 1
ATOM 1400 O O . ALA A 1 193 ? -5.395 -1.541 -16.149 1.00 88.25 193 ALA A O 1
ATOM 1401 N N . ARG A 1 194 ? -5.589 0.699 -16.025 1.00 89.69 194 ARG A N 1
ATOM 1402 C CA . ARG A 1 194 ? -4.189 1.014 -16.315 1.00 89.69 194 ARG A CA 1
ATOM 1403 C C . ARG A 1 194 ? -3.526 1.619 -15.095 1.00 89.69 194 ARG A C 1
ATOM 1405 O O . ARG A 1 194 ? -4.084 2.526 -14.486 1.00 89.69 194 ARG A O 1
ATOM 1412 N N . VAL A 1 195 ? -2.330 1.140 -14.771 1.00 90.19 195 VAL A N 1
ATOM 1413 C CA . VAL A 1 195 ? -1.509 1.707 -13.695 1.00 90.19 195 VAL A CA 1
ATOM 1414 C C . VAL A 1 195 ? -0.503 2.665 -14.312 1.00 90.19 195 VAL A C 1
ATOM 1416 O O . VAL A 1 195 ? 0.216 2.288 -15.238 1.00 90.19 195 VAL A O 1
ATOM 1419 N N . TRP A 1 196 ? -0.458 3.886 -13.794 1.00 89.56 196 TRP A N 1
ATOM 1420 C CA . TRP A 1 196 ? 0.474 4.926 -14.209 1.00 89.56 196 TRP A CA 1
ATOM 1421 C C . TRP A 1 196 ? 1.413 5.252 -13.063 1.00 89.56 196 TRP A C 1
ATOM 1423 O O . TRP A 1 196 ? 0.948 5.454 -11.943 1.00 89.56 196 TRP A O 1
ATOM 1433 N N . VAL A 1 197 ? 2.711 5.329 -13.343 1.00 89.56 197 VAL A N 1
ATOM 1434 C CA . VAL A 1 197 ? 3.731 5.682 -12.346 1.00 89.56 197 VAL A CA 1
ATOM 1435 C C . VAL A 1 197 ? 4.434 6.964 -12.776 1.00 89.56 197 VAL A C 1
ATOM 1437 O O . VAL A 1 197 ? 4.875 7.078 -13.923 1.00 89.56 197 VAL A O 1
ATOM 1440 N N . THR A 1 198 ? 4.526 7.928 -11.862 1.00 88.38 198 THR A N 1
ATOM 1441 C CA . THR A 1 198 ? 5.287 9.165 -12.056 1.00 88.38 198 THR A CA 1
ATOM 1442 C C . THR A 1 198 ? 6.653 9.051 -11.396 1.00 88.38 198 THR A C 1
ATOM 1444 O O . THR A 1 198 ? 6.832 8.353 -10.395 1.00 88.38 198 THR A O 1
ATOM 1447 N N . HIS A 1 199 ? 7.625 9.747 -11.973 1.00 86.25 199 HIS A N 1
ATOM 1448 C CA . HIS A 1 199 ? 9.028 9.653 -11.596 1.00 86.25 199 HIS A CA 1
ATOM 1449 C C . HIS A 1 199 ? 9.576 11.051 -11.317 1.00 86.25 199 HIS A C 1
ATOM 1451 O O . HIS A 1 199 ? 9.175 12.018 -11.965 1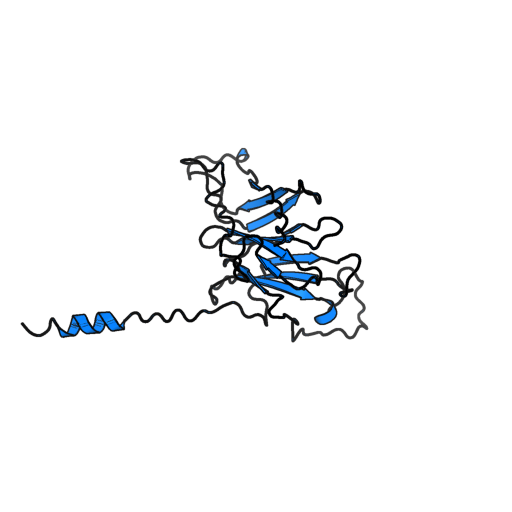.00 86.25 199 HIS A O 1
ATOM 1457 N N . THR A 1 200 ? 10.463 11.171 -10.331 1.00 81.94 200 THR A N 1
ATOM 1458 C CA . THR A 1 200 ? 11.138 12.439 -10.000 1.00 81.94 200 THR A CA 1
ATOM 1459 C C . THR A 1 200 ? 12.275 12.758 -10.954 1.00 81.94 200 THR A C 1
A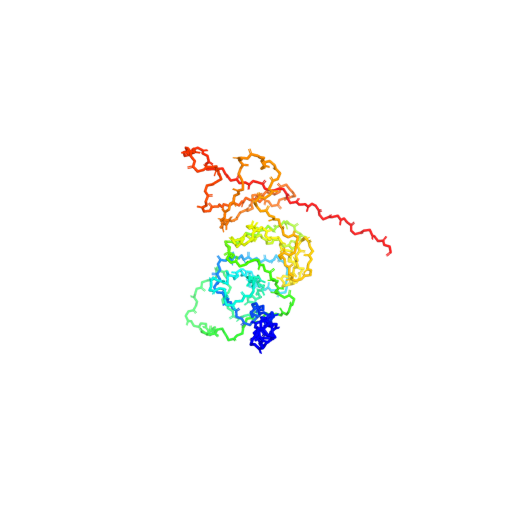TOM 1461 O O . THR A 1 200 ? 12.735 13.895 -11.011 1.00 81.94 200 THR A O 1
ATOM 1464 N N . GLU A 1 201 ? 12.754 11.748 -11.669 1.00 73.44 201 GLU A N 1
ATOM 1465 C CA . GLU A 1 201 ? 13.816 11.869 -12.648 1.00 73.44 201 GLU A CA 1
ATOM 1466 C C . GLU A 1 201 ? 13.234 11.670 -14.043 1.00 73.44 201 GLU A C 1
ATOM 1468 O O . GLU A 1 201 ? 12.318 10.870 -14.257 1.00 73.44 201 GLU A O 1
ATOM 1473 N N . LEU A 1 202 ? 13.758 12.439 -14.996 1.00 56.84 202 LEU A N 1
ATOM 1474 C CA . LEU A 1 202 ? 13.349 12.315 -16.380 1.00 56.84 202 LEU A CA 1
ATOM 1475 C C . LEU A 1 202 ? 13.824 10.977 -16.937 1.00 56.84 202 LEU A C 1
ATOM 1477 O O . LEU A 1 202 ? 14.988 10.591 -16.828 1.00 56.84 202 LEU A O 1
ATOM 1481 N N . ALA A 1 203 ? 12.898 10.312 -17.604 1.00 57.72 203 ALA A N 1
ATOM 1482 C CA . ALA A 1 203 ? 13.171 9.215 -18.499 1.00 57.72 203 ALA A CA 1
ATOM 1483 C C . ALA A 1 203 ? 14.051 9.726 -19.666 1.00 57.72 203 ALA A C 1
ATOM 1485 O O . ALA A 1 203 ? 13.519 10.234 -20.647 1.00 57.72 203 ALA A O 1
ATOM 1486 N N . GLY A 1 204 ? 15.382 9.554 -19.624 1.00 52.56 204 GLY A N 1
ATOM 1487 C CA . GLY A 1 204 ? 16.247 9.738 -20.808 1.00 52.56 204 GLY A CA 1
ATOM 1488 C C . GLY A 1 204 ? 17.756 9.823 -20.528 1.00 52.56 204 GLY A C 1
ATOM 1489 O O . GLY A 1 204 ? 18.164 9.949 -19.374 1.00 52.56 204 GLY A O 1
ATOM 1490 N N . PRO A 1 205 ? 18.618 9.764 -21.564 1.00 46.28 205 PRO A N 1
ATOM 1491 C CA . PRO A 1 205 ? 20.030 10.114 -21.432 1.00 46.28 205 PRO A CA 1
ATOM 1492 C C . PRO A 1 205 ? 20.195 11.619 -21.124 1.00 46.28 205 PRO A C 1
ATOM 1494 O O . PRO A 1 205 ? 19.379 12.430 -21.563 1.00 46.28 205 PRO A O 1
ATOM 1497 N N . PRO A 1 206 ? 21.269 12.028 -20.424 1.00 43.00 206 PRO A N 1
ATOM 1498 C CA . PRO A 1 206 ? 21.405 13.349 -19.792 1.00 43.00 206 PRO A CA 1
ATOM 1499 C C . PRO A 1 206 ? 21.534 14.567 -20.736 1.00 43.00 206 PRO A C 1
ATOM 1501 O O . PRO A 1 206 ? 21.923 15.639 -20.279 1.00 43.00 206 PRO A O 1
ATOM 1504 N N . THR A 1 207 ? 21.239 14.456 -22.037 1.00 43.19 207 THR A N 1
ATOM 1505 C CA . THR A 1 207 ? 21.531 15.519 -23.023 1.00 43.19 207 THR A CA 1
ATOM 1506 C C . THR A 1 207 ? 20.389 15.940 -23.947 1.00 43.19 207 THR A C 1
ATOM 1508 O O . THR A 1 207 ? 20.616 16.791 -24.802 1.00 43.19 207 THR A O 1
ATOM 1511 N N . THR A 1 208 ? 19.166 15.438 -23.795 1.00 44.88 208 THR A N 1
ATOM 1512 C CA . THR A 1 208 ? 18.037 15.895 -24.628 1.00 44.88 208 THR A CA 1
ATOM 1513 C C . THR A 1 208 ? 16.733 15.783 -23.861 1.00 44.88 208 THR A C 1
ATOM 1515 O O . THR A 1 208 ? 16.121 14.723 -23.856 1.00 44.88 208 THR A O 1
ATOM 1518 N N . PHE A 1 209 ? 16.304 16.874 -23.233 1.00 45.31 209 PHE A N 1
ATOM 1519 C CA . PHE A 1 209 ? 14.946 16.977 -22.712 1.00 45.31 209 PHE A CA 1
ATOM 1520 C C . PHE A 1 209 ? 14.304 18.246 -23.249 1.00 45.31 209 PHE A C 1
ATOM 1522 O O . PHE A 1 209 ? 14.799 19.352 -23.015 1.00 45.31 209 PHE A O 1
ATOM 1529 N N . THR A 1 210 ? 13.210 18.072 -23.984 1.00 46.91 210 THR A N 1
ATOM 1530 C CA . THR A 1 210 ? 12.229 19.129 -24.225 1.00 46.91 210 THR A CA 1
ATOM 1531 C C . THR A 1 210 ? 11.005 18.853 -23.356 1.00 46.91 210 THR A C 1
ATOM 1533 O O . THR A 1 210 ? 10.736 17.713 -22.995 1.00 46.91 210 THR A O 1
ATOM 1536 N N . GLU A 1 211 ? 10.252 19.889 -22.993 1.00 43.53 211 GLU A N 1
ATOM 1537 C CA . GLU A 1 211 ? 9.081 19.804 -22.097 1.00 43.53 211 GLU A CA 1
ATOM 1538 C C . GLU A 1 211 ? 8.001 18.803 -22.577 1.00 43.53 211 GLU A C 1
ATOM 1540 O O . GLU A 1 211 ? 7.183 18.334 -21.792 1.00 43.53 211 GLU A O 1
ATOM 1545 N N . ALA A 1 212 ? 8.046 18.412 -23.855 1.00 45.12 212 ALA A N 1
ATOM 1546 C CA . ALA A 1 212 ? 7.180 17.406 -24.466 1.00 45.12 212 ALA A CA 1
ATOM 1547 C C . ALA A 1 212 ? 7.484 15.947 -24.051 1.00 45.12 212 ALA A C 1
ATOM 1549 O O . ALA A 1 212 ? 6.647 15.078 -24.286 1.00 45.12 212 ALA A O 1
ATOM 1550 N N . ASP A 1 213 ? 8.638 15.670 -23.431 1.00 43.41 213 ASP A N 1
ATOM 1551 C CA . ASP A 1 213 ? 9.100 14.311 -23.091 1.00 43.41 213 ASP A CA 1
ATOM 1552 C C . ASP A 1 213 ? 8.625 13.822 -21.701 1.00 43.41 213 ASP A C 1
ATOM 1554 O O . ASP A 1 213 ? 8.960 12.720 -21.262 1.00 43.41 213 ASP A O 1
ATOM 1558 N N . LEU A 1 214 ? 7.813 14.620 -20.998 1.00 42.97 214 LEU A N 1
ATOM 1559 C CA . LEU A 1 214 ? 7.158 14.261 -19.733 1.00 42.97 214 LEU A CA 1
ATOM 1560 C C . LEU A 1 214 ? 6.025 13.236 -19.975 1.00 42.97 214 LEU A C 1
ATOM 1562 O O . LEU A 1 214 ? 4.841 13.566 -19.930 1.00 42.97 214 LEU A O 1
ATOM 1566 N N . GLY A 1 215 ? 6.378 11.984 -20.271 1.00 45.84 215 GLY A N 1
ATOM 1567 C CA . GLY A 1 215 ? 5.435 10.888 -20.521 1.00 45.84 215 GLY A CA 1
ATOM 1568 C C . GLY A 1 215 ? 5.227 9.977 -19.306 1.00 45.84 215 GLY A C 1
ATOM 1569 O O . GLY A 1 215 ? 6.183 9.449 -18.746 1.00 45.84 215 GLY A O 1
ATOM 1570 N N . ALA A 1 216 ? 3.972 9.752 -18.909 1.00 42.19 216 ALA A N 1
ATOM 1571 C CA . ALA A 1 216 ? 3.610 8.754 -17.902 1.00 42.19 216 ALA A CA 1
ATOM 1572 C C . ALA A 1 216 ? 3.738 7.327 -18.476 1.00 42.19 216 ALA A C 1
ATOM 1574 O O . ALA A 1 216 ? 3.276 7.059 -19.587 1.00 42.19 216 ALA A O 1
ATOM 1575 N N . THR A 1 217 ? 4.323 6.391 -17.722 1.00 47.84 217 THR A N 1
ATOM 1576 C CA . THR A 1 217 ? 4.458 4.986 -18.153 1.00 47.84 217 THR A CA 1
ATOM 1577 C C . THR A 1 217 ? 3.222 4.184 -17.746 1.00 47.84 217 THR A C 1
ATOM 1579 O O . THR A 1 217 ? 2.820 4.210 -16.584 1.00 47.84 217 THR A O 1
ATOM 1582 N N . CYS A 1 218 ? 2.625 3.473 -18.705 1.00 34.97 218 CYS A N 1
ATOM 1583 C CA . CYS A 1 218 ? 1.388 2.706 -18.553 1.00 34.97 218 CYS A CA 1
ATOM 1584 C C . CYS A 1 218 ? 1.683 1.205 -18.404 1.00 34.97 218 CYS A C 1
ATOM 1586 O O . CYS A 1 218 ? 2.291 0.614 -19.296 1.00 34.97 218 CYS A O 1
ATOM 1588 N N . PHE A 1 219 ? 1.202 0.565 -17.335 1.00 39.09 219 PHE A N 1
ATOM 1589 C CA . PHE A 1 219 ? 1.259 -0.892 -17.171 1.00 39.09 219 PHE A CA 1
ATOM 1590 C C . PHE A 1 219 ? -0.134 -1.528 -17.200 1.00 39.09 219 PHE A C 1
ATOM 1592 O O . PHE A 1 219 ? -1.087 -1.031 -16.594 1.00 39.09 219 PHE A O 1
ATOM 1599 N N . THR A 1 220 ? -0.238 -2.674 -17.876 1.00 33.16 220 THR A N 1
ATOM 1600 C CA . THR A 1 220 ? -1.412 -3.559 -17.859 1.00 33.16 220 THR A CA 1
ATOM 1601 C C . THR A 1 220 ? -1.264 -4.625 -16.776 1.00 33.16 220 THR A C 1
ATOM 1603 O O . THR A 1 220 ? -0.282 -5.367 -16.778 1.00 33.16 220 THR A O 1
ATOM 1606 N N . SER A 1 221 ? -2.235 -4.723 -15.864 1.00 31.59 221 SER A N 1
ATOM 1607 C CA . SER A 1 221 ? -2.208 -5.702 -14.768 1.00 31.59 221 SER A CA 1
ATOM 1608 C C . SER A 1 221 ? -2.281 -7.150 -15.293 1.00 31.59 221 SER A C 1
ATOM 1610 O O . SER A 1 221 ? -3.133 -7.437 -16.140 1.00 31.59 221 SER A O 1
ATOM 1612 N N . PRO A 1 222 ? -1.440 -8.091 -14.816 1.00 35.56 222 PRO A N 1
ATOM 1613 C CA . PRO A 1 222 ? -1.558 -9.492 -15.204 1.00 35.56 222 PRO A CA 1
ATOM 1614 C C . PRO A 1 222 ? -2.824 -10.124 -14.605 1.00 35.56 222 PRO A C 1
ATOM 1616 O O . PRO A 1 222 ? -3.118 -9.992 -13.412 1.00 35.56 222 PRO A O 1
ATOM 1619 N N . ARG A 1 223 ? -3.573 -10.845 -15.452 1.00 36.34 223 ARG A N 1
ATOM 1620 C CA . ARG A 1 223 ? -4.733 -11.658 -15.058 1.00 36.34 223 ARG A CA 1
ATOM 1621 C C . ARG A 1 223 ? -4.317 -12.731 -14.050 1.00 36.34 223 ARG A C 1
ATOM 1623 O O . ARG A 1 223 ? -3.341 -13.444 -14.262 1.00 36.34 223 ARG A O 1
ATOM 1630 N N . ARG A 1 224 ? -5.120 -12.905 -12.997 1.00 34.78 224 ARG A N 1
ATOM 1631 C CA . ARG A 1 224 ? -5.045 -14.056 -12.087 1.00 34.78 224 ARG A CA 1
ATOM 1632 C C . ARG A 1 224 ? -5.328 -15.328 -12.892 1.00 34.78 224 ARG A C 1
ATOM 1634 O O . ARG A 1 224 ? -6.448 -15.520 -13.361 1.00 34.78 224 ARG A O 1
ATOM 1641 N N . THR A 1 225 ? -4.331 -16.189 -13.071 1.00 37.56 225 THR A N 1
ATOM 1642 C CA . THR A 1 225 ? -4.537 -17.523 -13.647 1.00 37.56 225 THR A CA 1
ATOM 1643 C C . THR A 1 225 ? -5.409 -18.331 -12.678 1.00 37.56 225 THR A C 1
ATOM 1645 O O . THR A 1 225 ? -5.076 -18.394 -11.490 1.00 37.56 225 THR A O 1
ATOM 1648 N N . PRO A 1 226 ? -6.529 -18.933 -13.116 1.00 33.38 226 PRO A N 1
ATOM 1649 C CA . PRO A 1 226 ? -7.321 -19.785 -12.243 1.00 33.38 226 PRO A CA 1
ATOM 1650 C C . PRO A 1 226 ? -6.472 -20.980 -11.803 1.00 33.38 226 PRO A C 1
ATOM 1652 O O . PRO A 1 226 ? -5.827 -21.646 -12.614 1.00 33.38 226 PRO A O 1
ATOM 1655 N N . ARG A 1 227 ? -6.446 -21.219 -10.491 1.00 31.77 227 ARG A N 1
ATOM 1656 C CA . ARG A 1 227 ? -5.746 -22.344 -9.872 1.00 31.77 227 ARG A CA 1
ATOM 1657 C C . ARG A 1 227 ? -6.363 -23.634 -10.417 1.00 31.77 227 ARG A C 1
ATOM 1659 O O . ARG A 1 227 ? -7.540 -23.890 -10.185 1.00 31.77 227 ARG A O 1
ATOM 1666 N N . ALA A 1 228 ? -5.584 -24.422 -11.155 1.00 36.16 228 ALA A N 1
ATOM 1667 C CA . ALA A 1 228 ? -5.999 -25.756 -11.560 1.00 36.16 228 ALA A CA 1
ATOM 1668 C C . ALA A 1 228 ? -6.191 -26.606 -10.297 1.00 36.16 228 ALA A C 1
ATOM 1670 O O . ALA A 1 228 ? -5.250 -26.820 -9.532 1.00 36.16 228 ALA A O 1
ATOM 1671 N N . THR A 1 229 ? -7.421 -27.051 -10.069 1.00 38.59 229 THR A N 1
ATOM 1672 C CA . THR A 1 229 ? -7.754 -28.075 -9.082 1.00 38.59 229 THR A CA 1
ATOM 1673 C C . THR A 1 229 ? -7.050 -29.377 -9.461 1.00 38.59 229 THR A C 1
ATOM 1675 O O . THR A 1 229 ? -7.285 -29.910 -10.549 1.00 38.59 229 THR A O 1
ATOM 1678 N N . ARG A 1 230 ? -6.197 -29.878 -8.568 1.00 36.59 230 ARG A N 1
ATOM 1679 C CA . ARG A 1 230 ? -5.854 -31.297 -8.458 1.00 36.59 230 ARG A CA 1
ATOM 1680 C C . ARG A 1 230 ? -6.255 -31.771 -7.078 1.00 36.59 230 ARG A C 1
ATOM 1682 O O . ARG A 1 230 ? -6.030 -30.987 -6.130 1.00 36.59 230 ARG A O 1
#

Secondary structure (DSSP, 8-state):
--STTHHHHHTTSTT-------PPPTTS-SSEEEEEEE--SSSS-SS-EEEEEE--TT--SSSEEEEEEEHHHHTPPPTTPPP-TT----SS-------GGGEEEE-SSB---EEE--TTS--EEEEEE-STT-EEEEEEEPTTS--EEETTS-TTBTTTT-EESSS-TT-BTTB----SEEEEEEE-SSTT-EEEEEESS-SS-TT---GGG-PPEEEEPPP-------

Radius of gyration: 21.81 Å; chains: 1; bounding box: 82×51×50 Å

Sequence (230 aa):
MRAYLLTSALLLVSCNVGTESKPPPSTRLVYPSGLAFWRPEAGPSTNGYLYVASANFDKCYDSGSVVALDLDAVGVRPFGTDFDPGESLPNDVTSLGIGAQSYVQIQSFAGEMAIWSPPGRPPRLFVPARAEGSLLHAIDVGDDGLSLSCVQGGERDCRVNALSLLDVPGASNGLPSAPGPLGVSVAGNGEDARVWVTHTELAGPPTTFTEADLGATCFTSPRRTPRATR

pLDDT: mean 78.11, std 19.46, range [31.59, 97.88]

Foldseek 3Di:
DPPPPVVVVVVVPPDPPPPPAFADDLWDAAQWAAKDWDDDPDAPAPLGKIKTWHQCAVVPHPFIKIFIARCVVQQDDRPPDDDDPPDPTDPDRNGRPTDPQRMATHHHRKAYKEWQAAPPAFIWIWIFHQPPQRFIWIWTADPNRRGIATPQDPGRYSHVRTDRQQDDVVPDDWWGRQGAWHDWYWDDRDLAIKIWTAHPDQGGDPPDDDPVRRDIDIDRDDDDDPDDDD